Protein AF-A0A962H7V9-F1 (afdb_monomer)

Secondary structure (DSSP, 8-state):
--------------------PPPP-GGG-EEEE-GGGTT-EEEEEEEGGGTEEEEEEEEE--GGG-STT--SEEEEEEEEEEETTEEEEEEEEEES-BTTB----EEEEEEEEEEEESSSSEEEEEEEETTTTEEEEEEEEESS--TTTTTTS-S---PPP---PPPEEEEEEEEE-SS-EEEEEEEE-TT---EEEEEEEE-GGG-EEEPPGGGEEES-EEEE--EEEEEEEE-GGG-HHHHTT--SS-EEEEEEE------GGG--

pLDDT: mean 82.41, std 18.16, range [35.72, 98.5]

Sequence (268 aa):
MSTRTLLAAFAAIAWLRAEAQIAINPGLSGGWFEPATSGQGLLIDVVPDSSQIYAGWYTFAAAEAKGPGSSEQRWLSAQGSYSGSVAELVLYSASGGIFDLPGVVTQTPVGSATIEFHSCVSATYHYDLPGDGLNGSISLTRIGPDVFCQGIVDEQTVAGPEYNQPPSLSELRISDDGQQIRVDFALSDMEDSALEVGLEVLYSDGLRYRIPPPLLSGNAGYPVLPGATRQLRWRYGEDAGFLRLGLSAFRLRLWADDRFASTLQEIV

Mean predicted aligned error: 17.19 Å

Solvent-accessible surface area (backbone atoms only — not comparable to full-atom values): 15845 Å² total; per-residue (Å²): 138,86,85,81,83,79,82,82,81,80,80,79,81,76,78,76,74,77,74,79,77,40,59,74,47,59,34,67,39,44,50,29,30,26,81,93,55,71,89,26,34,37,42,36,44,47,41,71,98,74,42,32,38,40,31,41,39,40,40,62,44,56,77,90,60,61,54,96,90,47,62,64,61,38,68,36,41,33,39,34,47,49,58,58,34,37,34,50,25,44,27,30,43,77,43,66,66,48,90,98,46,96,54,71,66,47,80,41,81,53,36,39,34,37,41,38,43,71,47,74,51,36,32,41,40,36,42,40,28,72,88,77,74,44,69,53,75,44,61,30,35,45,74,65,83,49,95,47,39,78,69,82,64,78,96,72,96,73,90,67,89,78,75,83,60,80,48,44,79,41,79,75,43,77,50,74,78,90,42,38,41,38,40,38,29,23,38,46,37,87,81,67,51,58,21,35,26,51,52,30,39,40,40,84,94,81,43,71,48,74,62,57,69,92,47,43,39,73,57,47,44,72,80,31,71,55,38,84,77,41,44,29,35,36,42,55,69,76,31,68,73,64,58,71,66,69,72,91,71,72,45,80,46,77,49,62,40,66,75,80,74,85,72,74,77,80,78,118

Nearest PDB structures (foldseek):
  7eh3-assembly1_A  TM=4.545E-01  e=4.309E-01  Lama glama
  7tat-assembly1_F  TM=5.132E-01  e=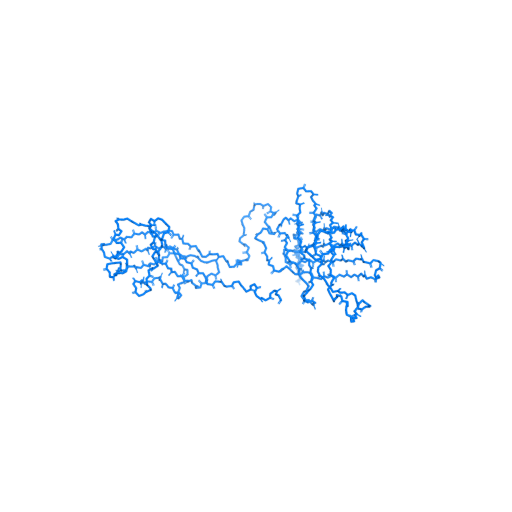1.274E+00  Homo sapiens
  8dy2-assembly2_B  TM=2.496E-01  e=1.552E+00  Homo sapiens
  8dy2-assembly4_D  TM=2.029E-01  e=1.630E+00  Homo sapiens

Foldseek 3Di:
DDDDDDDDDDDPPPPPPPQPQFFDDQQLAAWKAFPVDPPWTWGKGQDPVQQKIKIKTKDADDPVQDDVPGGRIDIWIWMAHDGGQKTKTFIWDWDFDDPVDDTDIDTDGQWIWMWGDRAQFWIKIWIDRVVVPDTDIGIIGGPDGGPCRVPPDDDDDDDDDDDFDWKDKDPWDWDDPPFKIKIKIFIDTPVQAFKAKFKWKADPPRDIDGADPVQKDWQHGPGHTGDGIGMIMGRVNPVPVNVVVVDPDIDMDMGMGSPDDPPPVVRD

Structure (mmCIF, N/CA/C/O backbone):
data_AF-A0A962H7V9-F1
#
_entry.id   AF-A0A962H7V9-F1
#
loop_
_atom_site.group_PDB
_atom_site.id
_atom_site.type_symbol
_atom_site.label_atom_id
_atom_site.label_alt_id
_atom_site.label_comp_id
_atom_site.label_asym_id
_atom_site.label_entity_id
_atom_site.label_seq_id
_atom_site.pdbx_PDB_ins_code
_atom_site.Cartn_x
_atom_site.Cartn_y
_atom_site.Cartn_z
_atom_site.occupancy
_atom_site.B_iso_or_equiv
_atom_site.auth_seq_id
_atom_site.auth_comp_id
_atom_site.auth_asym_id
_atom_site.auth_atom_id
_atom_site.pdbx_PDB_model_num
ATOM 1 N N . MET A 1 1 ? 54.598 -29.609 43.595 1.00 41.78 1 MET A N 1
ATOM 2 C CA . MET A 1 1 ? 53.211 -29.139 43.377 1.00 41.78 1 MET A CA 1
ATOM 3 C C . MET A 1 1 ? 53.133 -28.622 41.950 1.00 41.78 1 MET A C 1
ATOM 5 O O . MET A 1 1 ? 53.770 -27.624 41.656 1.00 41.78 1 MET A O 1
ATOM 9 N N . SER A 1 2 ? 52.502 -29.374 41.044 1.00 38.22 2 SER A N 1
ATOM 10 C CA . SER A 1 2 ? 52.415 -29.043 39.614 1.00 38.22 2 SER A CA 1
ATOM 11 C C . SER A 1 2 ? 51.025 -28.478 39.333 1.00 38.22 2 SER A C 1
ATOM 13 O O . SER A 1 2 ? 50.027 -29.187 39.457 1.00 38.22 2 SER A O 1
ATOM 15 N N . THR A 1 3 ? 50.963 -27.183 39.041 1.00 40.41 3 THR A N 1
ATOM 16 C CA . THR A 1 3 ? 49.724 -26.454 38.764 1.00 40.41 3 THR A CA 1
ATOM 17 C C . THR A 1 3 ? 49.332 -26.711 37.311 1.00 40.41 3 THR A C 1
ATOM 19 O O . THR A 1 3 ? 50.027 -26.285 36.391 1.00 40.41 3 THR A O 1
ATOM 22 N N . ARG A 1 4 ? 48.245 -27.458 37.088 1.00 40.94 4 ARG A N 1
ATOM 23 C CA . ARG A 1 4 ? 47.670 -27.668 35.754 1.00 40.94 4 ARG A CA 1
ATOM 24 C C . ARG A 1 4 ? 46.775 -26.482 35.408 1.00 40.94 4 ARG A C 1
ATOM 26 O O . ARG A 1 4 ? 45.697 -26.339 35.976 1.00 40.94 4 ARG A O 1
ATOM 33 N N . THR A 1 5 ? 47.218 -25.653 34.472 1.00 41.28 5 THR A N 1
ATOM 34 C CA . THR A 1 5 ? 46.399 -24.597 33.873 1.00 41.28 5 THR A CA 1
ATOM 35 C C . THR A 1 5 ? 45.442 -25.228 32.862 1.00 41.28 5 THR A C 1
ATOM 37 O O . THR A 1 5 ? 45.873 -25.742 31.832 1.00 41.28 5 THR A O 1
ATOM 40 N N . LEU A 1 6 ? 44.144 -25.221 33.164 1.00 40.91 6 LEU A N 1
ATOM 41 C CA . LEU A 1 6 ? 43.085 -25.566 32.217 1.00 40.91 6 LEU A CA 1
ATOM 42 C C . LEU A 1 6 ? 42.814 -24.346 31.328 1.00 40.91 6 LEU A C 1
ATOM 44 O O . LEU A 1 6 ? 42.283 -23.345 31.804 1.00 40.91 6 LEU A O 1
ATOM 48 N N . LEU A 1 7 ? 43.179 -24.421 30.045 1.00 42.62 7 LEU A N 1
ATOM 49 C CA . LEU A 1 7 ? 42.646 -23.505 29.036 1.00 42.62 7 LEU A CA 1
ATOM 50 C C . LEU A 1 7 ? 41.201 -23.916 28.733 1.00 42.62 7 LEU A C 1
ATOM 52 O O . LEU A 1 7 ? 40.963 -24.967 28.141 1.00 42.62 7 LEU A O 1
ATOM 56 N N . ALA A 1 8 ? 40.241 -23.083 29.124 1.00 40.28 8 ALA A N 1
ATOM 57 C CA . ALA A 1 8 ? 38.880 -23.170 28.617 1.00 40.28 8 ALA A CA 1
ATOM 58 C C . ALA A 1 8 ? 38.838 -22.512 27.229 1.00 40.28 8 ALA A C 1
ATOM 60 O O . ALA A 1 8 ? 38.981 -21.297 27.106 1.00 40.28 8 ALA A O 1
ATOM 61 N N . ALA A 1 9 ? 38.671 -23.316 26.180 1.00 43.25 9 ALA A N 1
ATOM 62 C CA . ALA A 1 9 ? 38.366 -22.815 24.847 1.00 43.25 9 ALA A CA 1
ATOM 63 C C . ALA A 1 9 ? 36.867 -22.489 24.781 1.00 43.25 9 ALA A C 1
ATOM 65 O O . ALA A 1 9 ? 36.029 -23.389 24.786 1.00 43.25 9 ALA A O 1
ATOM 66 N N . PHE A 1 10 ? 36.523 -21.202 24.739 1.00 44.75 10 PHE A N 1
ATOM 67 C CA . PHE A 1 10 ? 35.170 -20.764 24.409 1.00 44.75 10 PHE A CA 1
ATOM 68 C C . PHE A 1 10 ? 34.979 -20.885 22.894 1.00 44.75 10 PHE A C 1
ATOM 70 O O . PHE A 1 10 ? 35.474 -20.059 22.131 1.00 44.75 10 PHE A O 1
ATOM 77 N N . ALA A 1 11 ? 34.273 -21.923 22.449 1.00 45.53 11 ALA A N 1
ATOM 78 C CA . ALA A 1 11 ? 33.740 -21.966 21.095 1.00 45.53 11 ALA A CA 1
ATOM 79 C C . ALA A 1 11 ? 32.554 -20.993 21.025 1.00 45.53 11 ALA A C 1
ATOM 81 O O . ALA A 1 11 ? 31.475 -21.277 21.545 1.00 45.53 11 ALA A O 1
ATOM 82 N N . ALA A 1 12 ? 32.763 -19.825 20.420 1.00 44.50 12 ALA A N 1
ATOM 83 C CA . ALA A 1 12 ? 31.671 -18.943 20.044 1.00 44.50 12 ALA A CA 1
ATOM 84 C C . ALA A 1 12 ? 30.881 -19.627 18.921 1.00 44.50 12 ALA A C 1
ATOM 86 O O . ALA A 1 12 ? 31.317 -19.659 17.772 1.00 44.50 12 ALA A O 1
ATOM 87 N N . ILE A 1 13 ? 29.733 -20.215 19.258 1.00 49.06 13 ILE A N 1
ATOM 88 C CA . ILE A 1 13 ? 28.755 -20.653 18.264 1.00 49.06 13 ILE A CA 1
ATOM 89 C C . ILE A 1 13 ? 28.121 -19.373 17.718 1.00 49.06 13 ILE A C 1
ATOM 91 O O . ILE A 1 13 ? 27.187 -18.824 18.299 1.00 49.06 13 ILE A O 1
ATOM 95 N N . ALA A 1 14 ? 28.693 -18.845 16.637 1.00 43.66 14 ALA A N 1
ATOM 96 C CA . ALA A 1 14 ? 28.036 -17.825 15.843 1.00 43.66 14 ALA A CA 1
ATOM 97 C C . ALA A 1 14 ? 26.827 -18.487 15.176 1.00 43.66 14 ALA A C 1
ATOM 99 O O . ALA A 1 14 ? 26.971 -19.321 14.284 1.00 43.66 14 ALA A O 1
ATOM 100 N N . TRP A 1 15 ? 25.632 -18.141 15.641 1.00 47.91 15 TRP A N 1
ATOM 101 C CA . TRP A 1 15 ? 24.406 -18.438 14.920 1.00 47.91 15 TRP A CA 1
ATOM 102 C C . TRP A 1 15 ? 24.434 -17.609 13.632 1.00 47.91 15 TRP A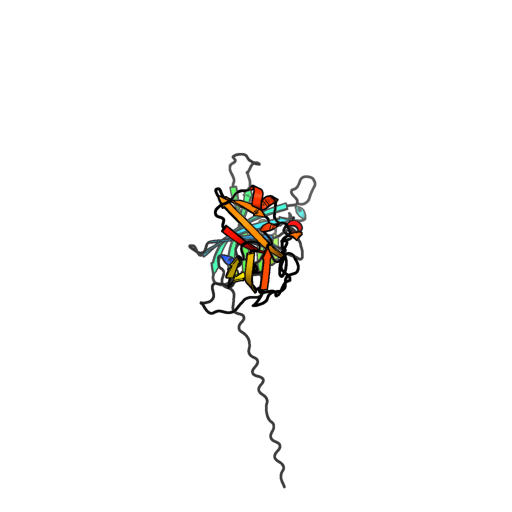 C 1
ATOM 104 O O . TRP A 1 15 ? 24.090 -16.429 13.657 1.00 47.91 15 TRP A O 1
ATOM 114 N N . LEU A 1 16 ? 24.871 -18.191 12.510 1.00 43.00 16 LEU A N 1
ATOM 115 C CA . LEU A 1 16 ? 24.485 -17.648 11.211 1.00 43.00 16 LEU A CA 1
ATOM 116 C C . LEU A 1 16 ? 22.964 -17.788 11.146 1.00 43.00 16 LEU A C 1
ATOM 118 O O . LEU A 1 16 ? 22.445 -18.894 10.992 1.00 43.00 16 LEU A O 1
ATOM 122 N N . ARG A 1 17 ? 22.241 -16.680 11.319 1.00 42.66 17 ARG A N 1
ATOM 123 C CA . ARG A 1 17 ? 20.847 -16.630 10.891 1.00 42.66 17 ARG A CA 1
ATOM 124 C C . ARG A 1 17 ? 20.883 -16.799 9.376 1.00 42.66 17 ARG A C 1
ATOM 126 O O . ARG A 1 17 ? 21.415 -15.933 8.691 1.00 42.66 17 ARG A O 1
ATOM 133 N N . ALA A 1 18 ? 20.375 -17.919 8.868 1.00 43.62 18 ALA A N 1
ATOM 134 C CA . ALA A 1 18 ? 19.918 -17.945 7.490 1.00 43.62 18 ALA A CA 1
ATOM 135 C C . ALA A 1 18 ? 18.837 -16.861 7.403 1.00 43.62 18 ALA A C 1
ATOM 137 O O . ALA A 1 18 ? 17.833 -16.947 8.115 1.00 43.62 18 ALA A O 1
ATOM 138 N N . GLU A 1 19 ? 19.094 -15.790 6.655 1.00 49.94 19 GLU A N 1
ATOM 139 C CA . GLU A 1 19 ? 18.055 -14.814 6.348 1.00 49.94 19 GLU A CA 1
ATOM 140 C C . GLU A 1 19 ? 16.909 -15.586 5.696 1.00 49.94 19 GLU A C 1
ATOM 142 O O . GLU A 1 19 ? 17.127 -16.368 4.769 1.00 49.94 19 GLU A O 1
ATOM 147 N N . ALA A 1 20 ? 15.700 -15.454 6.242 1.00 52.38 20 ALA A N 1
ATOM 148 C CA . ALA A 1 20 ? 14.525 -16.030 5.613 1.00 52.38 20 ALA A CA 1
ATOM 149 C C . ALA A 1 20 ? 14.375 -15.346 4.249 1.00 52.38 20 ALA A C 1
ATOM 151 O O . ALA A 1 20 ? 14.008 -14.175 4.179 1.00 52.38 20 ALA A O 1
ATOM 152 N N . GLN A 1 21 ? 14.743 -16.051 3.182 1.00 63.62 21 GLN A N 1
ATOM 153 C CA . GLN A 1 21 ? 14.667 -15.527 1.828 1.00 63.62 21 GLN A CA 1
ATOM 154 C C . GLN A 1 21 ? 13.191 -15.295 1.491 1.00 63.62 21 GLN A C 1
ATOM 156 O O . GLN A 1 21 ? 12.381 -16.221 1.563 1.00 63.62 21 GLN A O 1
ATOM 161 N N . ILE A 1 22 ? 12.830 -14.050 1.177 1.00 82.12 22 ILE A N 1
ATOM 162 C CA . ILE A 1 22 ? 11.465 -13.701 0.787 1.00 82.12 22 ILE A CA 1
ATOM 163 C C . ILE A 1 22 ? 11.092 -14.439 -0.504 1.00 82.12 22 ILE A C 1
ATOM 165 O O . ILE A 1 22 ? 11.879 -14.497 -1.443 1.00 82.12 22 ILE A O 1
ATOM 169 N N . ALA A 1 23 ? 9.892 -15.009 -0.569 1.00 88.12 23 ALA A N 1
ATOM 170 C CA . ALA A 1 23 ? 9.346 -15.535 -1.814 1.00 88.12 23 ALA A CA 1
ATOM 171 C C . ALA A 1 23 ? 8.413 -14.500 -2.442 1.00 88.12 23 ALA A C 1
ATOM 173 O O . ALA A 1 23 ? 7.624 -13.858 -1.739 1.00 88.12 23 ALA A O 1
ATOM 174 N N . ILE A 1 24 ? 8.482 -14.360 -3.765 1.00 90.44 24 ILE A N 1
ATOM 175 C CA . ILE A 1 24 ? 7.604 -13.462 -4.500 1.00 90.44 24 ILE A CA 1
ATOM 176 C C . ILE A 1 24 ? 6.157 -13.909 -4.327 1.00 90.44 24 ILE A C 1
ATOM 178 O O . ILE A 1 24 ? 5.801 -15.062 -4.578 1.00 90.44 24 ILE A O 1
ATOM 182 N N . ASN A 1 25 ? 5.329 -12.968 -3.886 1.00 88.38 25 ASN A N 1
ATOM 183 C CA . ASN A 1 25 ? 3.925 -13.178 -3.587 1.00 88.38 25 ASN A CA 1
ATOM 184 C C . ASN A 1 25 ? 3.094 -11.920 -3.900 1.00 88.38 25 ASN A C 1
ATOM 186 O O . ASN A 1 25 ? 3.677 -10.847 -4.076 1.00 88.38 25 ASN A O 1
ATOM 190 N N . PRO A 1 26 ? 1.749 -12.021 -3.951 1.00 88.81 26 PRO A N 1
ATOM 191 C CA . PRO A 1 26 ? 0.875 -10.885 -4.253 1.00 88.81 26 PRO A CA 1
ATOM 192 C C . PRO A 1 26 ? 1.123 -9.641 -3.398 1.00 88.81 26 PRO A C 1
AT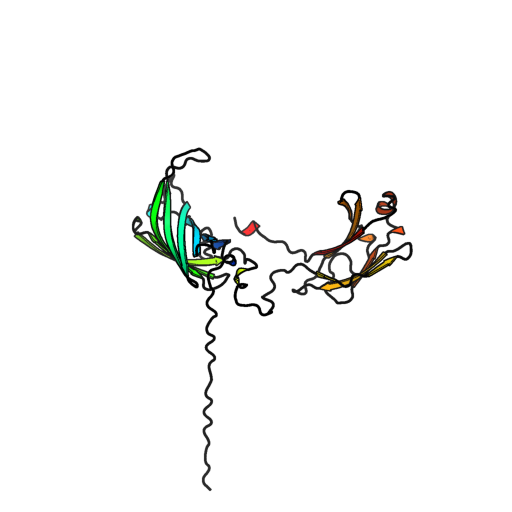OM 194 O O . PRO A 1 26 ? 0.993 -8.531 -3.908 1.00 88.81 26 PRO A O 1
ATOM 197 N N . GLY A 1 27 ? 1.561 -9.815 -2.148 1.00 88.56 27 GLY A N 1
ATOM 198 C CA . GLY A 1 27 ? 1.873 -8.725 -1.231 1.00 88.56 27 GLY A CA 1
ATOM 199 C C . GLY A 1 27 ? 3.091 -7.881 -1.619 1.00 88.56 27 GLY A C 1
ATOM 200 O O . GLY A 1 27 ? 3.346 -6.871 -0.974 1.00 88.56 27 GLY A O 1
ATOM 201 N N . LEU A 1 28 ? 3.849 -8.245 -2.660 1.00 89.75 28 LEU A N 1
ATOM 202 C CA . LEU A 1 28 ? 4.914 -7.405 -3.226 1.00 89.75 28 LEU A CA 1
ATOM 203 C C . LEU A 1 28 ? 4.421 -6.443 -4.319 1.00 89.75 28 LEU A C 1
ATOM 205 O O . LEU A 1 28 ? 5.154 -5.519 -4.685 1.00 89.75 28 LEU A O 1
ATOM 209 N N . SER A 1 29 ? 3.185 -6.603 -4.806 1.00 92.25 29 SER A N 1
ATOM 210 C CA . SER A 1 29 ? 2.577 -5.723 -5.817 1.00 92.25 29 SER A CA 1
ATOM 211 C C . SER A 1 29 ? 2.447 -4.296 -5.292 1.00 92.25 29 SER A C 1
ATOM 213 O O . SER A 1 29 ? 2.083 -4.098 -4.142 1.00 92.25 29 SER A O 1
ATOM 215 N N . GLY A 1 30 ? 2.740 -3.279 -6.092 1.00 91.38 30 GLY A N 1
ATOM 216 C CA . GLY A 1 30 ? 2.646 -1.879 -5.680 1.00 91.38 30 GLY A CA 1
ATOM 217 C C . GLY A 1 30 ? 3.765 -1.014 -6.240 1.00 91.38 30 GLY A C 1
ATOM 218 O O . GLY A 1 30 ? 4.487 -1.412 -7.152 1.00 91.38 30 GLY A O 1
ATOM 219 N N . GLY A 1 31 ? 3.882 0.200 -5.705 1.00 92.81 31 GLY A N 1
ATOM 220 C CA . GLY A 1 31 ? 4.896 1.166 -6.117 1.00 92.81 31 GLY A CA 1
ATOM 221 C C . GLY A 1 31 ? 6.233 0.951 -5.409 1.00 92.81 31 GLY A C 1
ATOM 222 O O . GLY A 1 31 ? 6.287 0.819 -4.185 1.00 92.81 31 GLY A O 1
ATOM 223 N N . TRP A 1 32 ? 7.309 0.975 -6.184 1.00 93.62 32 TRP A N 1
ATOM 224 C CA . TRP A 1 32 ? 8.697 0.863 -5.757 1.00 93.62 32 TRP A CA 1
ATOM 225 C C . TRP A 1 32 ? 9.489 1.996 -6.402 1.00 93.62 32 TRP A C 1
ATOM 227 O O . TRP A 1 32 ? 9.367 2.210 -7.601 1.00 93.62 32 TRP A O 1
ATOM 237 N N . PHE A 1 33 ? 10.297 2.727 -5.646 1.00 91.56 33 PHE A N 1
ATOM 238 C CA . PHE A 1 33 ? 11.038 3.888 -6.143 1.00 91.56 33 PHE A CA 1
ATOM 239 C C . PHE A 1 33 ? 12.518 3.804 -5.781 1.00 91.56 33 PHE A C 1
ATOM 241 O O . PHE A 1 33 ? 12.890 3.081 -4.862 1.00 91.56 33 PHE A O 1
ATOM 248 N N . GLU A 1 34 ? 13.356 4.548 -6.500 1.00 88.88 34 GLU A N 1
ATOM 249 C CA . GLU A 1 34 ? 14.783 4.693 -6.197 1.00 88.88 34 GLU A CA 1
ATOM 250 C C . GLU A 1 34 ? 15.026 5.967 -5.372 1.00 88.88 34 GLU A C 1
ATOM 252 O O . GLU A 1 34 ? 14.929 7.073 -5.919 1.00 88.88 34 GLU A O 1
ATOM 257 N N . PRO A 1 35 ? 15.366 5.863 -4.073 1.00 78.56 35 PRO A N 1
ATOM 258 C CA . PRO A 1 35 ? 15.571 7.036 -3.227 1.00 78.56 35 PRO A CA 1
ATOM 259 C C . PRO A 1 35 ? 16.713 7.946 -3.690 1.00 78.56 35 PRO A C 1
ATOM 261 O O . PRO A 1 35 ? 16.637 9.160 -3.504 1.00 78.56 35 PRO A O 1
ATOM 264 N N . ALA A 1 36 ? 17.770 7.396 -4.300 1.00 75.94 36 ALA A N 1
ATOM 265 C CA . ALA A 1 36 ? 18.931 8.179 -4.728 1.00 75.94 36 ALA A CA 1
ATOM 266 C C . ALA A 1 36 ? 18.653 9.045 -5.969 1.00 75.94 36 ALA A C 1
ATOM 268 O O . ALA A 1 36 ? 19.362 10.017 -6.224 1.00 75.94 36 ALA A O 1
ATOM 269 N N . THR A 1 37 ? 17.625 8.702 -6.745 1.00 76.25 37 THR A N 1
ATOM 270 C CA . THR A 1 37 ? 17.221 9.418 -7.962 1.00 76.25 37 THR A CA 1
ATOM 271 C C . THR A 1 37 ? 15.700 9.501 -8.017 1.00 76.25 37 THR A C 1
ATOM 273 O O . THR A 1 37 ? 15.058 8.955 -8.910 1.00 76.25 37 THR A O 1
ATOM 276 N N . SER A 1 38 ? 15.129 10.172 -7.013 1.00 75.75 38 SER A N 1
ATOM 277 C CA . SER A 1 38 ? 13.679 10.313 -6.860 1.00 75.75 38 SER A CA 1
ATOM 278 C C . SER A 1 38 ? 12.990 10.745 -8.164 1.00 75.75 38 SER A C 1
ATOM 280 O O . SER A 1 38 ? 13.520 11.561 -8.924 1.00 75.75 38 SER A O 1
ATOM 282 N N . GLY A 1 39 ? 11.813 10.172 -8.423 1.00 80.00 39 GLY A N 1
ATOM 283 C CA . GLY A 1 39 ? 11.049 10.351 -9.662 1.00 80.00 39 GLY A CA 1
ATOM 284 C C . GLY A 1 39 ? 11.167 9.200 -10.669 1.00 80.00 39 GLY A C 1
ATOM 285 O O . GLY A 1 39 ? 10.510 9.246 -11.706 1.00 80.00 39 GLY A O 1
ATOM 286 N N . GLN A 1 40 ? 11.948 8.155 -10.368 1.00 89.94 40 GLN A N 1
ATOM 287 C CA . GLN A 1 40 ? 11.935 6.893 -11.115 1.00 89.94 40 GLN A CA 1
ATOM 288 C C . GLN A 1 40 ? 11.634 5.685 -10.224 1.00 89.94 40 GLN A C 1
ATOM 290 O O . GLN A 1 40 ? 11.879 5.704 -9.014 1.00 89.94 40 GLN A O 1
ATOM 295 N N . GLY A 1 41 ? 11.124 4.616 -10.832 1.00 94.25 41 GLY A N 1
ATOM 296 C CA . GLY A 1 41 ? 10.717 3.425 -10.101 1.00 94.25 41 GLY A CA 1
ATOM 297 C C . GLY A 1 41 ? 9.865 2.450 -10.902 1.00 94.25 41 GLY A C 1
ATOM 298 O O . GLY A 1 41 ? 9.593 2.652 -12.086 1.00 94.25 41 GLY A O 1
ATOM 299 N N . LEU A 1 42 ? 9.437 1.386 -10.230 1.00 96.75 42 LEU A N 1
ATOM 300 C CA . LEU A 1 42 ? 8.563 0.354 -10.766 1.00 96.75 42 LEU A CA 1
ATOM 301 C C . LEU A 1 42 ? 7.170 0.436 -10.136 1.00 96.75 42 LEU A C 1
ATOM 303 O O . LEU A 1 42 ? 7.032 0.595 -8.926 1.00 96.75 42 LEU A O 1
ATOM 307 N N . LEU A 1 43 ? 6.135 0.231 -10.941 1.00 96.19 43 LEU A N 1
ATOM 308 C CA . LEU A 1 43 ? 4.829 -0.213 -10.466 1.00 96.19 43 LEU A CA 1
ATOM 309 C C . LEU A 1 43 ? 4.701 -1.699 -10.784 1.00 96.19 43 LEU A C 1
ATOM 311 O O . LEU A 1 43 ? 4.696 -2.058 -11.956 1.00 96.19 43 LEU A O 1
ATOM 315 N N . ILE A 1 44 ? 4.629 -2.539 -9.757 1.00 95.94 44 ILE A N 1
ATOM 316 C CA . ILE A 1 44 ? 4.685 -3.999 -9.863 1.00 95.94 44 ILE A CA 1
ATOM 317 C C . ILE A 1 44 ? 3.300 -4.606 -9.628 1.00 95.94 44 ILE A C 1
ATOM 319 O O . ILE A 1 44 ? 2.605 -4.202 -8.700 1.00 95.94 44 ILE A O 1
ATOM 323 N N . ASP A 1 45 ? 2.938 -5.613 -10.416 1.00 94.19 45 ASP A N 1
ATOM 324 C CA . ASP A 1 45 ? 1.760 -6.460 -10.225 1.00 94.19 45 ASP A CA 1
ATOM 325 C C . ASP A 1 45 ? 2.170 -7.939 -10.303 1.00 94.19 45 ASP A C 1
ATOM 327 O O . ASP A 1 45 ? 2.727 -8.392 -11.309 1.00 94.19 45 ASP A O 1
ATOM 331 N N . VAL A 1 46 ? 1.953 -8.685 -9.219 1.00 91.06 46 VAL A N 1
ATOM 332 C CA . VAL A 1 46 ? 2.287 -10.110 -9.116 1.00 91.06 46 VAL A CA 1
ATOM 333 C C . VAL A 1 46 ? 1.045 -10.939 -9.424 1.00 91.06 46 VAL A C 1
ATOM 335 O O . VAL A 1 46 ? 0.036 -10.851 -8.729 1.00 91.06 46 VAL A O 1
ATOM 338 N N . VAL A 1 47 ? 1.150 -11.818 -10.421 1.00 87.88 47 VAL A N 1
ATOM 339 C CA . VAL A 1 47 ? 0.076 -12.705 -10.881 1.00 87.88 47 VAL A CA 1
ATOM 340 C C . VAL A 1 47 ? 0.376 -14.141 -10.423 1.00 87.88 47 VAL A C 1
ATOM 342 O O . VAL A 1 47 ? 1.073 -14.888 -11.130 1.00 87.88 47 VAL A O 1
ATOM 345 N N . PRO A 1 48 ? -0.116 -14.551 -9.237 1.00 82.69 48 PRO A N 1
ATOM 346 C CA . PRO A 1 48 ? 0.304 -15.792 -8.588 1.00 82.69 48 PRO A CA 1
ATOM 347 C C . PRO A 1 48 ? -0.125 -17.045 -9.351 1.00 82.69 48 PRO A C 1
ATOM 349 O O . PRO A 1 48 ? 0.673 -17.972 -9.489 1.00 82.69 48 PRO A O 1
ATOM 352 N N . ASP A 1 49 ? -1.336 -17.045 -9.915 1.00 78.56 49 ASP A N 1
ATOM 353 C CA . ASP A 1 49 ? -1.932 -18.200 -10.602 1.00 78.56 49 ASP A CA 1
ATOM 354 C C . ASP A 1 49 ? -1.083 -18.708 -11.778 1.00 78.56 49 ASP A C 1
ATOM 356 O O . ASP A 1 49 ? -1.139 -19.886 -12.131 1.00 78.56 49 ASP A O 1
ATOM 360 N N . SER A 1 50 ? -0.278 -17.828 -12.379 1.00 77.81 50 SER A N 1
ATOM 361 C CA . SER A 1 50 ? 0.609 -18.144 -13.503 1.00 77.81 50 SER A CA 1
ATOM 362 C C . SER A 1 50 ? 2.099 -17.992 -13.188 1.00 77.81 50 SER A C 1
ATOM 364 O O . SER A 1 50 ? 2.921 -18.121 -14.096 1.00 77.81 50 SER A O 1
ATOM 366 N N . SER A 1 51 ? 2.458 -17.675 -11.939 1.00 85.69 51 SER A N 1
ATOM 367 C CA . SER A 1 51 ? 3.832 -17.315 -11.548 1.00 85.69 51 SER A CA 1
ATOM 368 C C . SER A 1 51 ? 4.448 -16.259 -12.480 1.00 85.69 51 SER A C 1
ATOM 370 O O . SER A 1 51 ? 5.587 -16.391 -12.931 1.00 85.69 51 SER A O 1
ATOM 372 N N . GLN A 1 52 ? 3.655 -15.238 -12.822 1.00 89.75 52 GLN A N 1
ATOM 373 C CA . GLN A 1 52 ? 4.065 -14.123 -13.678 1.00 89.75 52 GLN A CA 1
ATOM 374 C C . GLN A 1 52 ? 4.102 -12.828 -12.877 1.00 89.75 52 GLN A C 1
ATOM 376 O O . GLN A 1 52 ? 3.371 -12.661 -11.905 1.00 89.75 52 GLN A O 1
ATOM 381 N N . ILE A 1 53 ? 4.921 -11.890 -13.324 1.00 93.44 53 ILE A N 1
ATOM 382 C CA . ILE A 1 53 ? 4.921 -10.520 -12.833 1.00 93.44 53 ILE A CA 1
ATOM 383 C C . ILE A 1 53 ? 4.839 -9.573 -14.025 1.00 93.44 53 ILE A C 1
ATOM 385 O O . ILE A 1 53 ? 5.401 -9.838 -15.093 1.00 93.44 53 ILE A O 1
ATOM 389 N N . TYR A 1 54 ? 4.139 -8.468 -13.826 1.00 96.00 54 TYR A N 1
ATOM 390 C CA . TYR A 1 54 ? 4.167 -7.314 -14.706 1.00 96.00 54 TYR A CA 1
ATOM 391 C C . TYR A 1 54 ? 4.759 -6.137 -13.937 1.00 96.00 54 TYR A C 1
ATOM 393 O O . TYR A 1 54 ? 4.486 -5.962 -12.750 1.00 96.00 54 TYR A O 1
ATOM 401 N N . ALA A 1 55 ? 5.561 -5.313 -14.602 1.00 97.12 55 ALA A N 1
ATOM 402 C CA . ALA A 1 55 ? 6.013 -4.054 -14.041 1.00 97.12 55 ALA A CA 1
ATOM 403 C C . ALA A 1 55 ? 5.981 -2.929 -15.077 1.00 97.12 55 ALA A C 1
ATOM 405 O O . ALA A 1 55 ? 6.425 -3.091 -16.210 1.00 97.12 55 ALA A O 1
ATOM 406 N N . GLY A 1 56 ? 5.489 -1.760 -14.679 1.00 97.19 56 GLY A N 1
ATOM 407 C CA . GLY A 1 56 ? 5.734 -0.509 -15.390 1.00 97.19 56 GLY A CA 1
ATOM 408 C C . GLY A 1 56 ? 6.981 0.155 -14.822 1.00 97.19 56 GLY A C 1
ATOM 409 O O . GLY A 1 56 ? 6.996 0.479 -13.639 1.00 97.19 56 GLY A O 1
ATOM 410 N N . TRP A 1 57 ? 8.015 0.362 -15.634 1.00 96.69 57 TRP A N 1
ATOM 411 C CA . TRP A 1 57 ? 9.209 1.107 -15.242 1.00 96.69 57 TRP A CA 1
ATOM 412 C C . TRP A 1 57 ? 9.107 2.549 -15.721 1.00 96.69 57 TRP A C 1
ATOM 414 O O . TRP A 1 57 ? 9.152 2.815 -16.921 1.00 96.69 57 TRP A O 1
ATOM 424 N N . TYR A 1 58 ? 8.994 3.475 -14.776 1.00 93.44 58 TYR A N 1
ATOM 425 C CA . TYR A 1 58 ? 9.006 4.912 -15.015 1.00 93.44 58 TYR A CA 1
ATOM 426 C C . TYR A 1 58 ? 10.408 5.439 -14.734 1.00 93.44 58 TYR A C 1
ATOM 428 O O . TYR A 1 58 ? 10.940 5.233 -13.647 1.00 93.44 58 TYR A O 1
ATOM 436 N N . THR A 1 59 ? 11.028 6.079 -15.721 1.00 92.62 59 THR A N 1
ATOM 437 C CA . THR A 1 59 ? 12.399 6.591 -15.642 1.00 92.62 59 THR A CA 1
ATOM 438 C C . THR A 1 59 ? 12.571 7.811 -16.548 1.00 92.62 59 THR A C 1
ATOM 440 O O . THR A 1 59 ? 11.606 8.381 -17.061 1.00 92.62 59 THR A O 1
ATOM 443 N N . PHE A 1 60 ? 13.809 8.243 -16.737 1.00 88.56 60 PHE A N 1
ATOM 444 C CA . PHE A 1 60 ? 14.160 9.406 -17.532 1.00 88.56 60 PHE A CA 1
ATOM 445 C C . PHE A 1 60 ? 14.797 8.995 -18.857 1.00 88.56 60 PHE A C 1
ATOM 447 O O . PHE A 1 60 ? 15.385 7.921 -18.992 1.00 88.56 60 PHE A O 1
ATOM 454 N N . ALA A 1 61 ? 14.675 9.863 -19.856 1.00 84.94 61 ALA A N 1
ATOM 455 C CA . ALA A 1 61 ? 15.358 9.680 -21.127 1.00 84.94 61 ALA A CA 1
ATOM 456 C C . ALA A 1 61 ? 16.883 9.667 -20.931 1.00 84.94 61 ALA A C 1
ATOM 458 O O . ALA A 1 61 ? 17.426 10.394 -20.087 1.00 84.94 61 ALA A O 1
ATOM 459 N N . ALA A 1 62 ? 17.567 8.862 -21.748 1.00 81.69 62 ALA A N 1
ATOM 460 C CA . ALA A 1 62 ? 19.023 8.822 -21.780 1.00 81.69 62 ALA A CA 1
ATOM 461 C C . ALA A 1 62 ? 19.591 10.219 -22.081 1.00 81.69 62 ALA A C 1
ATOM 463 O O . ALA A 1 62 ? 18.939 11.027 -22.749 1.00 81.69 62 ALA A O 1
ATOM 464 N N . ALA A 1 63 ? 20.789 10.527 -21.579 1.00 77.19 63 ALA A N 1
ATOM 465 C CA . ALA A 1 63 ? 21.348 11.876 -21.673 1.00 77.19 63 ALA A CA 1
ATOM 466 C C . ALA A 1 63 ? 21.467 12.351 -23.132 1.00 77.19 63 ALA A C 1
ATOM 468 O O . ALA A 1 63 ? 21.127 13.489 -23.443 1.00 77.19 63 ALA A O 1
ATOM 469 N N . GLU A 1 64 ? 21.860 11.452 -24.030 1.00 69.81 64 GLU A N 1
ATOM 470 C CA . GLU A 1 64 ? 21.950 11.655 -25.476 1.00 69.81 64 GLU A CA 1
ATOM 471 C C . GLU A 1 64 ? 20.601 11.908 -26.172 1.00 69.81 64 GLU A C 1
ATOM 473 O O . GLU A 1 64 ? 20.576 12.472 -27.264 1.00 69.81 64 GLU A O 1
ATOM 478 N N . ALA A 1 65 ? 19.480 11.541 -25.544 1.00 68.88 65 ALA A N 1
ATOM 479 C CA . ALA A 1 65 ? 18.128 11.781 -26.048 1.00 68.88 65 ALA A CA 1
ATOM 480 C C . ALA A 1 65 ? 17.507 13.092 -25.519 1.00 68.88 65 ALA A C 1
ATOM 482 O O . ALA A 1 65 ? 16.380 13.445 -25.885 1.00 68.88 65 ALA A O 1
ATOM 483 N N . LYS A 1 66 ? 18.216 13.839 -24.659 1.00 74.06 66 LYS A N 1
ATOM 484 C CA . LYS A 1 66 ? 17.747 15.129 -24.131 1.00 74.06 66 LYS A CA 1
ATOM 485 C C . LYS A 1 66 ? 17.960 16.250 -25.152 1.00 74.06 66 LYS A C 1
ATOM 487 O O . LYS A 1 66 ? 19.053 16.425 -25.684 1.00 74.06 66 LYS A O 1
ATOM 492 N N . GLY A 1 67 ? 16.923 17.046 -25.403 1.00 67.44 67 GLY A N 1
ATOM 493 C CA . GLY A 1 67 ? 16.983 18.197 -26.300 1.00 67.44 67 GLY A CA 1
ATOM 494 C C . GLY A 1 67 ? 15.649 18.948 -26.388 1.00 67.44 67 GLY A C 1
ATOM 495 O O . GLY A 1 67 ? 14.636 18.471 -25.879 1.00 67.44 67 GLY A O 1
ATOM 496 N N . PRO A 1 68 ? 15.614 20.132 -27.027 1.00 68.81 68 PRO A N 1
ATOM 497 C CA . PRO A 1 68 ? 14.382 20.901 -27.179 1.00 68.81 68 PRO A CA 1
ATOM 498 C C . PRO A 1 68 ? 13.283 20.074 -27.862 1.00 68.81 68 PRO A C 1
ATOM 500 O O . PRO A 1 68 ? 13.432 19.665 -29.012 1.00 68.81 68 PRO A O 1
ATOM 503 N N . GLY A 1 69 ? 12.178 19.840 -27.151 1.00 63.62 69 GLY A N 1
ATOM 504 C CA . GLY A 1 69 ? 11.035 19.072 -27.649 1.00 63.62 69 GLY A CA 1
ATOM 505 C C . GLY A 1 69 ? 11.114 17.555 -27.444 1.00 63.62 69 GLY A C 1
ATOM 506 O O . GLY A 1 69 ? 10.193 16.866 -27.882 1.00 63.62 69 GLY A O 1
ATOM 507 N N . SER A 1 70 ? 12.152 17.021 -26.785 1.00 69.31 70 SER A N 1
ATOM 508 C CA . SER A 1 70 ? 12.158 15.616 -26.362 1.00 69.31 70 SER A CA 1
ATOM 509 C C . SER A 1 70 ? 11.425 15.420 -25.032 1.00 69.31 70 SER A C 1
ATOM 511 O O . SER A 1 70 ? 11.379 16.310 -24.183 1.00 69.31 70 SER A O 1
ATOM 513 N N . SER A 1 71 ? 10.808 14.247 -24.863 1.00 76.00 71 SER A N 1
ATOM 514 C CA . SER A 1 71 ? 10.271 13.840 -23.565 1.00 76.00 71 SER A CA 1
ATOM 515 C C . SER A 1 71 ? 11.441 13.535 -22.637 1.00 76.00 71 SER A C 1
ATOM 517 O O . SER A 1 71 ? 12.219 12.625 -22.912 1.00 76.00 71 SER A O 1
ATOM 519 N N . GLU A 1 72 ? 11.559 14.265 -21.529 1.00 82.62 72 GLU A N 1
ATOM 520 C CA . GLU A 1 72 ? 12.564 13.970 -20.499 1.00 82.62 72 GLU A CA 1
ATOM 521 C C . GLU A 1 72 ? 12.232 12.690 -19.715 1.00 82.62 72 GLU A C 1
ATOM 523 O O . GLU A 1 72 ? 13.094 12.138 -19.032 1.00 82.62 72 GLU A O 1
ATOM 528 N N . GLN A 1 73 ? 10.997 12.200 -19.849 1.00 86.56 73 GLN A N 1
ATOM 529 C CA . GLN A 1 73 ? 10.489 10.974 -19.247 1.00 86.56 73 GLN A CA 1
ATOM 530 C C . GLN A 1 73 ? 10.487 9.820 -20.249 1.00 86.56 73 GLN A C 1
ATOM 532 O O . GLN A 1 73 ? 10.204 9.999 -21.439 1.00 86.56 73 GLN A O 1
ATOM 537 N N . ARG A 1 74 ? 10.731 8.618 -19.736 1.00 89.06 74 ARG A N 1
ATOM 538 C CA . ARG A 1 74 ? 10.626 7.349 -20.448 1.00 89.06 74 ARG A CA 1
ATOM 539 C C . ARG A 1 74 ? 9.833 6.377 -19.589 1.00 89.06 74 ARG A C 1
ATOM 541 O O . ARG A 1 74 ? 10.007 6.320 -18.377 1.00 89.06 74 ARG A O 1
ATOM 548 N N . TRP A 1 75 ? 8.989 5.585 -20.229 1.00 90.88 75 TRP A N 1
ATOM 549 C CA . TRP A 1 75 ? 8.310 4.481 -19.574 1.00 90.88 75 TRP A CA 1
ATOM 550 C C . TRP A 1 75 ? 8.496 3.215 -20.400 1.00 90.88 75 TRP A C 1
ATOM 552 O O . TRP A 1 75 ? 8.468 3.248 -21.631 1.00 90.88 75 TRP A O 1
ATOM 562 N N . LEU A 1 76 ? 8.740 2.109 -19.711 1.00 95.38 76 LEU A N 1
ATOM 563 C CA . LEU A 1 76 ? 8.856 0.776 -20.283 1.00 95.38 76 LEU A CA 1
ATOM 564 C C . LEU A 1 76 ? 7.894 -0.147 -19.542 1.00 95.38 76 LEU A C 1
ATOM 566 O O . LEU A 1 76 ? 7.566 0.087 -18.381 1.00 95.38 76 LEU A O 1
ATOM 570 N N . SER A 1 77 ? 7.452 -1.203 -20.208 1.00 96.00 77 SER A N 1
ATOM 571 C CA . SER A 1 77 ? 6.760 -2.306 -19.540 1.00 96.00 77 SER A CA 1
ATOM 572 C C . SER A 1 77 ? 7.692 -3.503 -19.453 1.00 96.00 77 SER A C 1
ATOM 574 O O . SER A 1 77 ? 8.530 -3.705 -20.325 1.00 96.00 77 SER A O 1
ATOM 576 N N . ALA A 1 78 ? 7.575 -4.276 -18.390 1.00 95.62 78 ALA A N 1
ATOM 577 C CA . ALA A 1 78 ? 8.372 -5.455 -18.129 1.00 95.62 78 ALA A CA 1
ATOM 578 C C . ALA A 1 78 ? 7.428 -6.594 -17.767 1.00 95.62 78 ALA A C 1
ATOM 580 O O . ALA A 1 78 ? 6.476 -6.392 -17.014 1.00 95.62 78 ALA A O 1
ATOM 581 N N . GLN A 1 79 ? 7.673 -7.787 -18.290 1.00 93.31 79 GLN A N 1
ATOM 582 C CA . GLN A 1 79 ? 6.901 -8.962 -17.898 1.00 93.31 79 GLN A CA 1
ATOM 583 C C . GLN A 1 79 ? 7.727 -10.234 -17.991 1.00 93.31 79 GLN A C 1
ATOM 585 O O . GLN A 1 79 ? 8.595 -10.356 -18.861 1.00 93.31 79 GLN A O 1
ATOM 590 N N . GLY A 1 80 ? 7.412 -11.195 -17.132 1.00 92.75 80 GLY A N 1
ATOM 591 C CA . GLY A 1 80 ? 8.023 -12.513 -17.172 1.00 92.75 80 GLY A CA 1
ATOM 592 C C . GLY A 1 80 ? 7.694 -13.363 -15.956 1.00 92.75 80 GLY A C 1
ATOM 593 O O . GLY A 1 80 ? 6.851 -13.012 -15.129 1.00 92.75 80 GLY A O 1
ATOM 594 N N . SER A 1 81 ? 8.347 -14.518 -15.880 1.00 92.75 81 SER A N 1
ATOM 595 C CA . SER A 1 81 ? 8.146 -15.484 -14.804 1.00 92.75 81 SER A CA 1
ATOM 596 C C . SER A 1 81 ? 8.973 -15.148 -13.573 1.00 92.75 81 SER A C 1
ATOM 598 O O . SER A 1 81 ? 10.060 -14.578 -13.681 1.00 92.75 81 SER A O 1
ATOM 600 N N . TYR A 1 82 ? 8.512 -15.605 -12.414 1.00 94.94 82 TYR A N 1
ATOM 601 C CA . TYR A 1 82 ? 9.274 -15.513 -11.177 1.00 94.94 82 TYR A CA 1
ATOM 602 C C . TYR A 1 82 ? 9.406 -16.862 -10.467 1.00 94.94 82 TYR A C 1
ATOM 604 O O . TYR A 1 82 ? 8.586 -17.763 -10.641 1.00 94.94 82 TYR A O 1
ATOM 612 N N . SER A 1 83 ? 10.454 -16.993 -9.656 1.00 92.31 83 SER A N 1
ATOM 613 C CA . SER A 1 83 ? 10.705 -18.145 -8.791 1.00 92.31 83 SER A CA 1
ATOM 614 C C . SER A 1 83 ? 11.501 -17.714 -7.562 1.00 92.31 83 SER A C 1
ATOM 616 O O . SER A 1 83 ? 12.519 -17.032 -7.676 1.00 92.31 83 SER A O 1
ATOM 618 N N . GLY A 1 84 ? 11.071 -18.143 -6.372 1.00 91.06 84 GLY A N 1
ATOM 619 C CA . GLY A 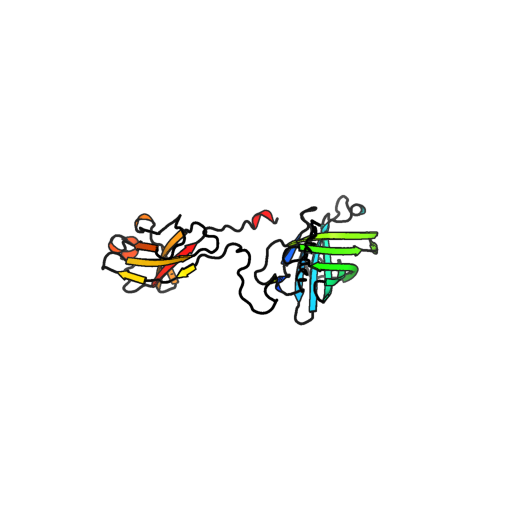1 84 ? 11.690 -17.695 -5.122 1.00 91.06 84 GLY A CA 1
ATOM 620 C C . GLY A 1 84 ? 11.609 -16.172 -4.992 1.00 91.06 84 GLY A C 1
ATOM 621 O O . GLY A 1 84 ? 10.533 -15.610 -5.171 1.00 91.06 84 GLY A O 1
ATOM 622 N N . SER A 1 85 ? 12.733 -15.513 -4.709 1.00 92.88 85 SER A N 1
ATOM 623 C CA . SER A 1 85 ? 12.844 -14.051 -4.585 1.00 92.88 85 SER A CA 1
ATOM 624 C C . SER A 1 85 ? 13.083 -13.313 -5.908 1.00 92.88 85 SER A C 1
ATOM 626 O O . SER A 1 85 ? 13.215 -12.090 -5.893 1.00 92.88 85 SER A O 1
ATOM 628 N N . VAL A 1 86 ? 13.186 -14.027 -7.037 1.00 96.25 86 VAL A N 1
ATOM 629 C CA . VAL A 1 86 ? 13.704 -13.478 -8.299 1.00 96.25 86 VAL A CA 1
ATOM 630 C C . VAL A 1 86 ? 12.664 -13.552 -9.412 1.00 96.25 86 VAL A C 1
ATOM 632 O O . VAL A 1 86 ? 12.027 -14.588 -9.616 1.00 96.25 86 VAL A O 1
ATOM 635 N N . ALA A 1 87 ? 12.518 -12.460 -10.159 1.00 97.50 87 ALA A N 1
ATOM 636 C CA . ALA A 1 87 ? 11.736 -12.396 -11.385 1.00 97.50 87 ALA A CA 1
ATOM 637 C C . ALA A 1 87 ? 12.617 -12.033 -12.582 1.00 97.50 87 ALA A C 1
ATOM 639 O O . ALA A 1 87 ? 13.366 -11.061 -12.519 1.00 97.50 87 ALA A O 1
ATOM 640 N N . GLU A 1 88 ? 12.476 -12.780 -13.674 1.00 97.94 88 GLU A N 1
ATOM 641 C CA . GLU A 1 88 ? 13.215 -12.582 -14.925 1.00 97.94 88 GLU A CA 1
ATOM 642 C C . GLU A 1 88 ? 12.268 -12.037 -15.995 1.00 97.94 88 GLU A C 1
ATOM 644 O O . GLU A 1 88 ? 11.252 -12.664 -16.307 1.00 97.94 88 GLU A O 1
ATOM 649 N N . LEU A 1 89 ? 12.583 -10.865 -16.548 1.00 97.50 89 LEU A N 1
ATOM 650 C CA . LEU A 1 89 ? 11.657 -10.038 -17.322 1.00 97.50 89 LEU A CA 1
ATOM 651 C C . LEU A 1 89 ? 12.211 -9.668 -18.694 1.00 97.50 89 LEU A C 1
ATOM 653 O O . LEU A 1 89 ? 13.392 -9.362 -18.862 1.00 97.50 89 LEU A O 1
ATOM 657 N N . VAL A 1 90 ? 11.308 -9.584 -19.666 1.00 97.00 90 VAL A N 1
ATOM 658 C CA . VAL A 1 90 ? 11.559 -8.922 -20.950 1.00 97.00 90 VAL A CA 1
ATO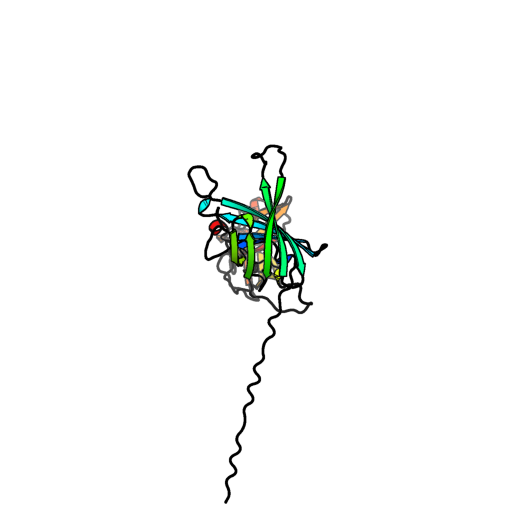M 659 C C . VAL A 1 90 ? 11.025 -7.496 -20.877 1.00 97.00 90 VAL A C 1
ATOM 661 O O . VAL A 1 90 ? 9.885 -7.291 -20.458 1.00 97.00 90 VAL A O 1
ATOM 664 N N . LEU A 1 91 ? 11.835 -6.524 -21.304 1.00 97.44 91 LEU A N 1
ATOM 665 C CA . LEU A 1 91 ? 11.461 -5.112 -21.381 1.00 97.44 91 LEU A CA 1
ATOM 666 C C . LEU A 1 91 ? 10.869 -4.779 -22.748 1.00 97.44 91 LEU A C 1
ATOM 668 O O . LEU A 1 91 ? 11.450 -5.110 -23.782 1.00 97.44 91 LEU A O 1
ATOM 672 N N . TYR A 1 92 ? 9.756 -4.055 -22.748 1.00 95.31 92 TYR A N 1
ATOM 673 C CA . TYR A 1 92 ? 9.025 -3.618 -23.927 1.00 95.31 92 TYR A CA 1
ATOM 674 C C . TYR A 1 92 ? 8.863 -2.101 -23.954 1.00 95.31 92 TYR A C 1
ATOM 676 O O . TYR A 1 92 ? 8.544 -1.463 -22.946 1.00 95.31 92 TYR A O 1
ATOM 684 N N . SER A 1 93 ? 9.027 -1.542 -25.150 1.00 93.12 93 SER A N 1
ATOM 685 C CA . SER A 1 93 ? 8.694 -0.161 -25.481 1.00 93.12 93 SER A CA 1
ATOM 686 C C . SER A 1 93 ? 7.450 -0.135 -26.364 1.00 93.12 93 SER A C 1
ATOM 688 O O . SER A 1 93 ? 7.411 -0.785 -27.416 1.00 93.12 93 SER A O 1
ATOM 690 N N . ALA A 1 94 ? 6.445 0.628 -25.943 1.00 89.44 94 ALA A N 1
ATOM 691 C CA . ALA A 1 94 ? 5.233 0.850 -26.713 1.00 89.44 94 ALA A CA 1
ATOM 692 C C . ALA A 1 94 ? 5.371 2.118 -27.567 1.00 89.44 94 ALA A C 1
ATOM 694 O O . ALA A 1 94 ? 5.817 3.162 -27.094 1.00 89.44 94 ALA A O 1
ATOM 695 N N . SER A 1 95 ? 4.946 2.052 -28.826 1.00 88.62 95 SER A N 1
ATOM 696 C CA . SER A 1 95 ? 4.962 3.197 -29.747 1.00 88.62 95 SER A CA 1
ATOM 697 C C . SER A 1 95 ? 3.742 3.202 -30.671 1.00 88.62 95 SER A C 1
ATOM 699 O O . SER A 1 95 ? 3.046 2.195 -30.798 1.00 88.62 95 SER A O 1
ATOM 701 N N . GLY A 1 96 ? 3.463 4.343 -31.310 1.00 87.00 96 GLY A N 1
ATOM 702 C CA . GLY A 1 96 ? 2.357 4.497 -32.270 1.00 87.00 96 GLY A CA 1
ATOM 703 C C . GLY A 1 96 ? 1.006 4.901 -31.665 1.00 87.00 96 GLY A C 1
ATOM 704 O O . GLY A 1 96 ? 0.069 5.182 -32.409 1.00 87.00 96 GLY A O 1
ATOM 705 N N . GLY A 1 97 ? 0.903 4.980 -30.335 1.00 87.38 97 GLY A N 1
ATOM 706 C CA . GLY A 1 97 ? -0.293 5.475 -29.650 1.00 87.38 97 GLY A CA 1
ATOM 707 C C . GLY A 1 97 ? -0.540 6.973 -29.869 1.00 87.38 97 GLY A C 1
ATOM 708 O O . GLY A 1 97 ? 0.390 7.743 -30.109 1.00 87.38 97 GLY A O 1
ATOM 709 N N . ILE A 1 98 ? -1.804 7.383 -29.750 1.00 88.56 98 ILE A N 1
ATOM 710 C CA . ILE A 1 98 ? -2.244 8.783 -29.796 1.00 88.56 98 ILE A CA 1
ATOM 711 C C . ILE A 1 98 ? -2.946 9.094 -28.471 1.00 88.56 98 ILE A C 1
ATOM 713 O O . ILE A 1 98 ? -3.675 8.253 -27.948 1.00 88.56 98 ILE A O 1
ATOM 717 N N . PHE A 1 99 ? -2.716 10.288 -27.919 1.00 88.25 99 PHE A N 1
ATOM 718 C CA . PHE A 1 99 ? -3.325 10.708 -26.656 1.00 88.25 99 PHE A CA 1
ATOM 719 C C . PHE A 1 99 ? -4.858 10.622 -26.721 1.00 88.25 99 PHE A C 1
ATOM 721 O O . PHE A 1 99 ? -5.470 11.294 -27.550 1.00 88.25 99 PHE A O 1
ATOM 728 N N . ASP A 1 100 ? -5.436 9.791 -25.848 1.00 87.25 100 ASP A N 1
ATOM 729 C CA . ASP A 1 100 ? -6.882 9.572 -25.675 1.00 87.25 100 ASP A CA 1
ATOM 730 C C . ASP A 1 100 ? -7.652 9.271 -26.978 1.00 87.25 100 ASP A C 1
ATOM 732 O O . ASP A 1 100 ? -8.827 9.599 -27.139 1.00 87.25 100 ASP A O 1
ATOM 736 N N . LEU A 1 101 ? -6.974 8.655 -27.953 1.00 91.25 101 LEU A N 1
ATOM 737 C CA . LEU A 1 101 ? -7.553 8.299 -29.244 1.00 91.25 101 LEU A CA 1
ATOM 738 C C . LEU A 1 101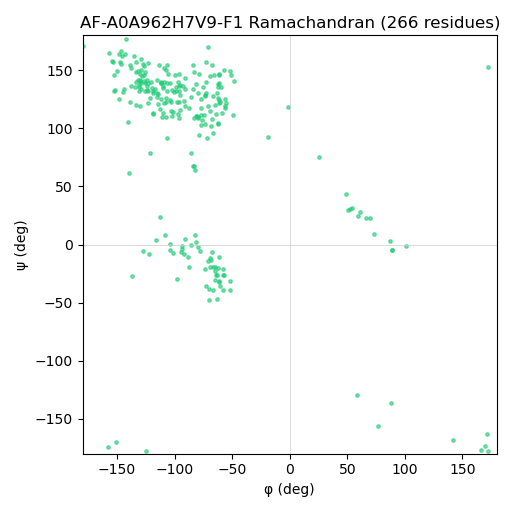 ? -7.197 6.859 -29.626 1.00 91.25 101 LEU A C 1
ATOM 740 O O . LEU A 1 101 ? -6.112 6.372 -29.298 1.00 91.25 101 LEU A O 1
ATOM 744 N N . PRO A 1 102 ? -8.083 6.164 -30.363 1.00 85.56 102 PRO A N 1
ATOM 745 C CA . PRO A 1 102 ? -7.763 4.849 -30.891 1.00 85.56 102 PRO A CA 1
ATOM 746 C C . PRO A 1 102 ? -6.599 4.958 -31.884 1.00 85.56 102 PRO A C 1
ATOM 748 O O . PRO A 1 102 ? -6.615 5.772 -32.807 1.00 85.56 102 PRO A O 1
ATOM 751 N N . GLY A 1 103 ? -5.597 4.104 -31.709 1.00 85.06 103 GLY A N 1
ATOM 752 C CA . GLY A 1 103 ? -4.424 4.016 -32.570 1.00 85.06 103 GLY A CA 1
ATOM 753 C C . GLY A 1 103 ? -3.837 2.611 -32.524 1.00 85.06 103 GLY A C 1
ATOM 754 O O . GLY A 1 103 ? -4.067 1.861 -31.575 1.00 85.06 103 GLY A O 1
ATOM 755 N N . VAL A 1 104 ? -3.095 2.236 -33.564 1.00 88.38 104 VAL A N 1
ATOM 756 C CA . VAL A 1 104 ? -2.359 0.968 -33.564 1.00 88.38 104 VAL A CA 1
ATOM 757 C C . VAL A 1 104 ? -1.110 1.149 -32.710 1.00 88.38 104 VAL A C 1
ATOM 759 O O . VAL A 1 104 ? -0.246 1.960 -33.038 1.00 88.38 104 VAL A O 1
ATOM 762 N N . VAL A 1 105 ? -1.014 0.387 -31.623 1.00 88.00 105 VAL A N 1
ATOM 763 C CA . VAL A 1 105 ? 0.158 0.377 -30.743 1.00 88.00 105 VAL A CA 1
ATOM 764 C C . VAL A 1 105 ? 1.040 -0.815 -31.094 1.00 88.00 105 VAL A C 1
ATOM 766 O O . VAL A 1 105 ? 0.559 -1.942 -31.197 1.00 88.00 105 VAL A O 1
ATOM 769 N N . THR A 1 106 ? 2.339 -0.566 -31.245 1.00 90.50 106 THR A N 1
ATOM 770 C CA . THR A 1 106 ? 3.354 -1.611 -31.420 1.00 90.50 106 THR A CA 1
ATOM 771 C C . THR A 1 106 ? 4.129 -1.781 -30.120 1.00 90.50 106 THR A C 1
ATOM 773 O O . THR A 1 106 ? 4.714 -0.816 -29.631 1.00 90.50 106 THR A O 1
ATOM 776 N N . GLN A 1 107 ? 4.162 -3.006 -29.592 1.00 89.69 107 GLN A N 1
ATOM 777 C CA . GLN A 1 107 ? 5.004 -3.396 -28.459 1.00 89.69 107 GLN A CA 1
ATOM 778 C C . GLN A 1 107 ? 6.294 -4.025 -28.984 1.00 89.69 107 GLN A C 1
ATOM 780 O O . GLN A 1 107 ? 6.255 -5.071 -29.631 1.00 89.69 107 GLN A O 1
ATOM 785 N N . THR A 1 108 ? 7.433 -3.383 -28.731 1.00 93.69 108 THR A N 1
ATOM 786 C CA . THR A 1 108 ? 8.742 -3.847 -29.213 1.00 93.69 108 THR A CA 1
ATOM 787 C C . THR A 1 108 ? 9.591 -4.308 -28.033 1.00 93.69 108 THR A C 1
ATOM 789 O O . THR A 1 108 ? 9.773 -3.509 -27.115 1.00 93.69 108 THR A O 1
ATOM 792 N N . PRO A 1 109 ? 10.126 -5.543 -28.023 1.00 94.62 109 PRO A N 1
ATOM 793 C CA . PRO A 1 109 ? 11.095 -5.952 -27.012 1.00 94.62 109 PRO A CA 1
ATOM 794 C C . PRO A 1 109 ? 12.394 -5.159 -27.201 1.00 94.62 109 PRO A C 1
ATOM 796 O O . PRO A 1 109 ? 12.935 -5.100 -28.305 1.00 94.62 109 PRO A O 1
ATOM 799 N N . VAL A 1 110 ? 12.879 -4.530 -26.134 1.00 96.19 110 VAL A N 1
ATOM 800 C CA . VAL A 1 110 ? 14.037 -3.616 -26.159 1.00 96.19 110 VAL A CA 1
ATOM 801 C C . VAL A 1 110 ? 15.169 -4.031 -25.223 1.00 96.19 110 VAL A C 1
ATOM 803 O O . VAL A 1 110 ? 16.246 -3.444 -25.282 1.00 96.19 110 VAL A O 1
ATOM 806 N N . GLY A 1 111 ? 14.953 -5.038 -24.378 1.00 97.50 111 GLY A N 1
ATOM 807 C CA . GLY A 1 111 ? 15.964 -5.509 -23.441 1.00 97.50 111 GLY A CA 1
ATOM 808 C C . GLY A 1 111 ? 15.425 -6.522 -22.443 1.00 97.50 111 GLY A C 1
ATOM 809 O O . GLY A 1 111 ? 14.345 -7.091 -22.630 1.00 97.50 111 GLY A O 1
ATOM 810 N N . SER A 1 112 ? 16.174 -6.712 -21.367 1.00 98.31 112 SER A N 1
ATOM 811 C CA . SER A 1 112 ? 15.842 -7.620 -20.272 1.00 98.31 112 SER A CA 1
ATOM 812 C C . SER A 1 112 ? 16.048 -6.950 -18.925 1.00 98.31 112 SER A C 1
ATOM 814 O O . SER A 1 112 ? 16.820 -5.998 -18.800 1.00 98.31 112 SER A O 1
ATOM 816 N N . ALA A 1 113 ? 15.369 -7.466 -17.910 1.00 98.19 113 ALA A N 1
ATOM 817 C CA . ALA A 1 113 ? 15.579 -7.045 -16.543 1.00 98.19 113 ALA A CA 1
ATOM 818 C C . ALA A 1 113 ? 15.353 -8.182 -15.553 1.00 98.19 113 ALA A C 1
ATOM 820 O O . ALA A 1 113 ? 14.587 -9.103 -15.822 1.00 98.19 113 ALA A O 1
ATOM 821 N N . THR A 1 114 ? 15.962 -8.055 -14.383 1.00 98.50 114 THR A N 1
ATOM 822 C CA . THR A 1 114 ? 15.777 -8.969 -13.259 1.00 98.50 114 THR A CA 1
ATOM 823 C C . THR A 1 114 ? 15.378 -8.152 -12.037 1.00 98.50 114 THR A C 1
ATOM 825 O O . THR A 1 114 ? 16.002 -7.131 -11.740 1.00 98.50 114 THR A O 1
ATOM 828 N N . ILE A 1 115 ? 14.336 -8.582 -11.324 1.00 98.19 115 ILE A N 1
ATOM 829 C CA . ILE A 1 115 ? 13.984 -8.039 -10.007 1.00 98.19 115 ILE A CA 1
ATOM 830 C C . ILE A 1 115 ? 14.335 -9.089 -8.963 1.00 98.19 115 ILE A C 1
ATOM 832 O O . ILE A 1 115 ? 13.813 -10.200 -9.012 1.00 98.19 115 ILE A O 1
ATOM 836 N N . GLU A 1 116 ? 15.174 -8.726 -8.003 1.00 97.31 116 GLU A N 1
ATOM 837 C CA . GLU A 1 116 ? 15.458 -9.533 -6.821 1.00 97.31 116 GLU A CA 1
ATOM 838 C C . GLU A 1 116 ? 14.904 -8.827 -5.586 1.00 97.31 116 GLU A C 1
ATOM 840 O O . GLU A 1 116 ? 15.324 -7.722 -5.241 1.00 97.31 116 GLU A O 1
ATOM 845 N N . PHE A 1 117 ? 13.940 -9.455 -4.919 1.00 93.75 117 PHE A N 1
ATOM 846 C CA . PHE A 1 117 ? 13.398 -8.949 -3.665 1.00 93.75 117 PHE A CA 1
ATOM 847 C C . PHE A 1 117 ? 14.251 -9.433 -2.499 1.00 93.75 117 PHE A C 1
ATOM 849 O O . PHE A 1 117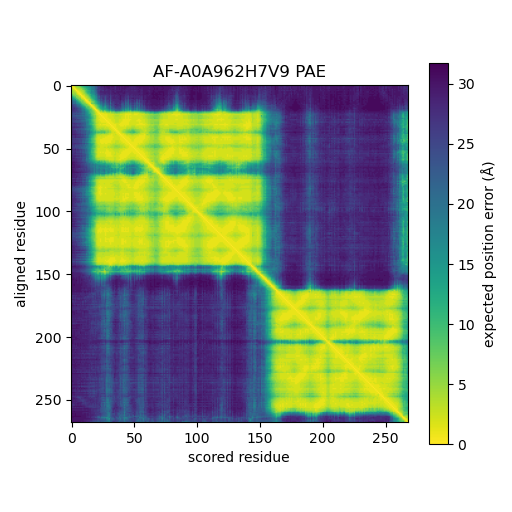 ? 14.458 -10.631 -2.319 1.00 93.75 117 PHE A O 1
ATOM 856 N N . HIS A 1 118 ? 14.698 -8.494 -1.671 1.00 89.81 118 HIS A N 1
ATOM 857 C CA . HIS A 1 118 ? 15.471 -8.791 -0.461 1.00 89.81 118 HIS A CA 1
ATOM 858 C C . HIS A 1 118 ? 14.576 -8.785 0.773 1.00 89.81 118 HIS A C 1
ATOM 860 O O . HIS A 1 118 ? 14.820 -9.489 1.749 1.00 89.81 118 HIS A O 1
ATOM 866 N N . SER A 1 119 ? 13.515 -7.980 0.733 1.00 86.62 119 SER A N 1
ATOM 867 C CA . SER A 1 119 ? 12.499 -7.902 1.772 1.00 86.62 119 SER A CA 1
ATOM 868 C C . SER A 1 119 ? 11.196 -7.331 1.209 1.00 86.62 119 SER A C 1
ATOM 870 O O . SER A 1 119 ? 11.075 -7.034 0.023 1.00 86.62 119 SER A O 1
ATOM 872 N N . CYS A 1 120 ? 10.224 -7.100 2.088 1.00 86.56 120 CYS A N 1
ATOM 873 C CA . CYS A 1 120 ? 8.975 -6.431 1.737 1.00 86.56 120 CYS A CA 1
ATOM 874 C C . CYS A 1 120 ? 9.095 -4.951 1.408 1.00 86.56 120 CYS A C 1
ATOM 876 O O . CYS A 1 120 ? 8.136 -4.352 0.934 1.00 86.56 120 CYS A O 1
ATOM 878 N N . VAL A 1 121 ? 10.249 -4.356 1.690 1.00 86.75 121 VAL A N 1
ATOM 879 C CA . VAL A 1 121 ? 10.480 -2.926 1.491 1.00 86.75 121 VAL A CA 1
ATOM 880 C C . VAL A 1 121 ? 11.726 -2.645 0.664 1.00 86.75 121 VAL A C 1
ATOM 882 O O . VAL A 1 121 ? 11.945 -1.489 0.323 1.00 86.75 121 VAL A O 1
ATOM 885 N N . SER A 1 122 ? 12.518 -3.668 0.322 1.00 90.06 122 SER A N 1
ATOM 886 C CA . SER A 1 122 ? 13.758 -3.527 -0.443 1.00 90.06 122 SER A CA 1
ATOM 887 C C . SER A 1 122 ? 13.878 -4.560 -1.563 1.00 90.06 122 SER A C 1
ATOM 889 O O . SER A 1 122 ? 13.646 -5.755 -1.364 1.00 90.06 122 SER A O 1
ATOM 891 N N . ALA A 1 123 ? 14.288 -4.090 -2.737 1.00 94.94 123 ALA A N 1
ATOM 892 C CA . ALA A 1 123 ? 14.575 -4.915 -3.902 1.00 94.94 123 ALA A CA 1
ATOM 893 C C . ALA A 1 123 ? 15.732 -4.325 -4.719 1.00 94.94 123 ALA A C 1
ATOM 895 O O . ALA A 1 123 ? 16.069 -3.147 -4.595 1.00 94.94 123 ALA A O 1
ATOM 896 N N . THR A 1 124 ? 16.334 -5.135 -5.578 1.00 97.31 124 THR A N 1
ATOM 897 C CA . THR A 1 124 ? 17.272 -4.684 -6.606 1.00 97.31 124 THR A CA 1
ATOM 898 C C . THR A 1 124 ? 16.677 -4.964 -7.973 1.00 97.31 124 THR A C 1
ATOM 900 O O . THR A 1 124 ? 16.239 -6.074 -8.255 1.00 97.31 124 THR A O 1
ATOM 903 N N . TYR A 1 125 ? 16.678 -3.948 -8.827 1.00 98.12 125 TYR A N 1
ATOM 904 C CA . TYR A 1 125 ? 16.277 -4.053 -10.219 1.00 98.12 125 TYR A CA 1
ATOM 905 C C . TYR A 1 125 ? 17.501 -3.905 -11.111 1.00 98.12 125 TYR A C 1
ATOM 907 O O . TYR A 1 125 ? 18.109 -2.838 -11.159 1.00 98.12 125 TYR A O 1
ATOM 915 N N . HIS A 1 126 ? 17.873 -4.977 -11.798 1.00 98.31 126 HIS A N 1
ATOM 916 C CA . HIS A 1 126 ? 18.932 -4.973 -12.796 1.00 98.31 126 HIS A CA 1
ATOM 917 C C . HIS A 1 126 ? 18.319 -4.871 -14.190 1.00 98.31 126 HIS A C 1
ATOM 919 O O . HIS A 1 126 ? 17.351 -5.570 -14.476 1.00 98.31 126 HIS A O 1
ATOM 925 N N . TYR A 1 127 ? 18.873 -4.031 -15.060 1.00 97.75 127 TYR A N 1
ATOM 926 C CA . TYR A 1 127 ? 18.402 -3.876 -16.435 1.00 97.75 127 TYR A CA 1
ATOM 927 C C . TYR A 1 127 ? 19.554 -3.926 -17.437 1.00 97.75 127 TYR A C 1
ATOM 929 O O . TYR A 1 127 ? 20.662 -3.460 -17.160 1.00 97.75 127 TYR A O 1
ATOM 937 N N . ASP A 1 128 ? 19.240 -4.421 -18.631 1.00 97.94 128 ASP A N 1
ATOM 938 C CA . ASP A 1 128 ? 20.083 -4.368 -19.822 1.00 97.94 128 ASP A CA 1
ATOM 939 C C . ASP A 1 128 ? 19.240 -3.922 -21.026 1.00 97.94 128 ASP A C 1
ATOM 941 O O . ASP A 1 128 ? 18.237 -4.545 -21.383 1.00 97.94 128 ASP A O 1
ATOM 945 N N . LEU A 1 129 ? 19.637 -2.805 -21.632 1.00 96.94 129 LEU A N 1
ATOM 946 C CA . LEU A 1 129 ? 19.038 -2.177 -22.809 1.00 96.94 129 LEU A CA 1
ATOM 947 C C . LEU A 1 129 ? 20.114 -2.092 -23.905 1.00 96.94 129 LEU A C 1
ATOM 949 O O . LEU A 1 129 ? 20.703 -1.028 -24.130 1.00 96.94 129 LEU A O 1
ATOM 953 N N . PRO A 1 130 ? 20.393 -3.199 -24.613 1.00 94.62 130 PRO A N 1
ATOM 954 C CA . PRO A 1 130 ? 21.527 -3.285 -25.530 1.00 94.62 130 PRO A CA 1
ATOM 955 C C . PRO A 1 130 ? 21.401 -2.336 -26.725 1.00 94.62 130 PRO A C 1
ATOM 957 O O . PRO A 1 130 ? 22.412 -1.842 -27.220 1.00 94.62 130 PRO A O 1
ATOM 960 N N . GLY A 1 131 ? 20.173 -2.037 -27.167 1.00 90.44 131 GLY A N 1
ATOM 961 C CA . GLY A 1 131 ? 19.920 -1.067 -28.240 1.00 90.44 131 GLY A CA 1
ATOM 962 C C . GLY A 1 131 ? 20.351 0.361 -27.893 1.00 90.44 131 GLY A C 1
ATOM 963 O O . GLY A 1 131 ? 20.717 1.114 -28.792 1.00 90.44 131 GLY A O 1
ATOM 964 N N . ASP A 1 132 ? 20.371 0.692 -26.600 1.00 89.12 132 ASP A N 1
ATOM 965 C CA . ASP A 1 132 ? 20.777 2.001 -26.082 1.00 89.12 132 ASP A CA 1
ATOM 966 C C . ASP A 1 132 ? 22.211 1.971 -25.513 1.00 89.12 132 ASP A C 1
ATOM 968 O O . ASP A 1 132 ? 22.762 3.005 -25.150 1.00 89.12 132 ASP A O 1
ATOM 972 N N . GLY A 1 133 ? 22.833 0.789 -25.408 1.00 92.62 133 GLY A N 1
ATOM 973 C CA . GLY A 1 133 ? 24.122 0.616 -24.732 1.00 92.62 133 GLY A CA 1
ATOM 974 C C . GLY A 1 133 ? 24.066 0.883 -23.223 1.00 92.62 133 GLY A C 1
ATOM 975 O O . GLY A 1 133 ? 25.095 1.192 -22.621 1.00 92.62 133 GLY A O 1
ATOM 976 N N . LEU A 1 134 ? 22.880 0.778 -22.612 1.00 92.75 134 LEU A N 1
ATOM 977 C CA . LEU A 1 134 ? 22.654 1.058 -21.195 1.00 92.75 134 LEU A CA 1
ATOM 978 C C . LEU A 1 134 ? 22.449 -0.240 -20.419 1.00 92.75 134 LEU A C 1
ATOM 980 O O . LEU A 1 134 ? 21.625 -1.068 -20.788 1.00 92.75 134 LEU A O 1
ATOM 984 N N . ASN A 1 135 ? 23.149 -0.382 -19.302 1.00 96.50 135 ASN A N 1
ATOM 985 C CA . ASN A 1 135 ? 22.903 -1.425 -18.315 1.00 96.50 135 ASN A CA 1
ATOM 986 C C . ASN A 1 135 ? 23.207 -0.879 -16.922 1.00 96.50 135 ASN A C 1
ATOM 988 O O . ASN A 1 135 ? 23.983 0.070 -16.770 1.00 96.50 135 ASN A O 1
ATOM 992 N N . GLY A 1 136 ? 22.588 -1.461 -15.903 1.00 95.62 136 GLY A N 1
ATOM 993 C CA . GLY A 1 136 ? 22.826 -1.032 -14.535 1.00 95.62 136 GLY A CA 1
ATOM 994 C C . GLY A 1 136 ? 21.898 -1.682 -13.528 1.00 95.62 136 GLY A C 1
ATOM 995 O O . GLY A 1 136 ? 21.058 -2.512 -13.864 1.00 95.62 136 GLY A O 1
ATOM 996 N N . SER A 1 137 ? 22.064 -1.276 -12.273 1.00 95.62 137 SER A N 1
ATOM 997 C CA . SER A 1 137 ? 21.223 -1.720 -11.168 1.00 95.62 137 SER A CA 1
ATOM 998 C C . SER A 1 137 ? 20.652 -0.523 -10.424 1.00 95.62 137 SER A C 1
ATOM 1000 O O . SER A 1 137 ? 21.339 0.477 -10.217 1.00 95.62 137 SER A O 1
ATOM 1002 N N . ILE A 1 138 ? 19.396 -0.651 -10.021 1.00 94.12 138 ILE A N 1
ATOM 1003 C CA . ILE A 1 138 ? 18.624 0.329 -9.267 1.00 94.12 138 ILE A CA 1
ATOM 1004 C C . ILE A 1 138 ? 18.230 -0.323 -7.942 1.00 94.12 138 ILE A C 1
ATOM 1006 O O . ILE A 1 138 ? 17.733 -1.453 -7.921 1.00 94.12 138 ILE A O 1
ATOM 1010 N N . SER A 1 139 ? 18.475 0.373 -6.836 1.00 93.88 139 SER A N 1
ATOM 1011 C CA . SER A 1 139 ? 18.034 -0.048 -5.510 1.00 93.88 139 SER A CA 1
ATOM 1012 C C . SER A 1 139 ? 16.630 0.487 -5.269 1.00 93.88 139 SER A C 1
ATOM 1014 O O . SER A 1 139 ? 16.387 1.689 -5.246 1.00 93.88 139 SER A O 1
ATOM 1016 N N . LEU A 1 140 ? 15.680 -0.419 -5.102 1.00 93.00 140 LEU A N 1
ATOM 1017 C CA . LEU A 1 140 ? 14.278 -0.074 -4.968 1.00 93.00 140 LEU A CA 1
ATOM 1018 C C . LEU A 1 140 ? 13.837 -0.140 -3.511 1.00 93.00 140 LEU A C 1
ATOM 1020 O O . LEU A 1 140 ? 14.054 -1.141 -2.827 1.00 93.00 140 LEU A O 1
ATOM 1024 N N . THR A 1 141 ? 13.136 0.906 -3.091 1.00 88.62 141 THR A N 1
ATOM 1025 C CA . THR A 1 141 ? 12.402 0.982 -1.831 1.00 88.62 141 THR A CA 1
ATOM 1026 C C . THR A 1 141 ? 10.910 1.015 -2.119 1.00 88.62 141 THR A C 1
ATOM 1028 O O . THR A 1 141 ? 10.459 1.689 -3.044 1.00 88.62 141 THR A O 1
ATOM 1031 N N . ARG A 1 142 ? 10.111 0.297 -1.334 1.00 88.88 142 ARG A N 1
ATOM 1032 C CA . ARG A 1 142 ? 8.656 0.275 -1.517 1.00 88.88 142 ARG A CA 1
ATOM 1033 C C . ARG A 1 142 ? 8.003 1.566 -1.010 1.00 88.88 142 ARG A C 1
ATOM 1035 O O . ARG A 1 142 ? 8.331 2.028 0.077 1.00 88.88 142 ARG A O 1
ATOM 1042 N N . ILE A 1 143 ? 7.071 2.132 -1.782 1.00 81.88 143 ILE A N 1
ATOM 1043 C CA . ILE A 1 143 ? 6.399 3.412 -1.471 1.00 81.88 143 ILE A CA 1
ATOM 1044 C C . ILE A 1 143 ? 5.445 3.272 -0.278 1.00 81.88 143 ILE A C 1
ATOM 1046 O O . ILE A 1 143 ? 5.362 4.159 0.565 1.00 81.88 143 ILE A O 1
ATOM 1050 N N . GLY A 1 144 ? 4.743 2.147 -0.181 1.00 69.69 144 GLY A N 1
ATOM 1051 C CA . GLY A 1 144 ? 3.922 1.812 0.977 1.00 69.69 144 GLY A CA 1
ATOM 1052 C C . GLY A 1 144 ? 3.991 0.312 1.229 1.00 69.69 144 GLY A C 1
ATOM 1053 O O . GLY A 1 144 ? 3.909 -0.441 0.258 1.00 69.69 144 GLY A O 1
ATOM 1054 N N . PRO A 1 145 ? 4.189 -0.159 2.472 1.00 54.75 145 PRO A N 1
ATOM 1055 C CA . PRO A 1 145 ? 4.075 -1.575 2.796 1.00 54.75 145 PRO A CA 1
ATOM 1056 C C . PRO A 1 145 ? 2.618 -2.042 2.616 1.00 54.75 145 PRO A C 1
ATOM 1058 O O . PRO A 1 145 ? 1.673 -1.289 2.809 1.00 54.75 145 PRO A O 1
ATOM 1061 N N . ASP A 1 146 ? 2.449 -3.287 2.192 1.00 60.44 146 ASP A N 1
ATOM 1062 C CA . ASP A 1 146 ? 1.181 -3.964 1.965 1.00 60.44 146 ASP A CA 1
ATOM 1063 C C . ASP A 1 146 ? 1.122 -4.988 3.075 1.00 60.44 146 ASP A C 1
ATOM 1065 O O . ASP A 1 146 ? 2.125 -5.638 3.396 1.00 60.44 146 ASP A O 1
ATOM 1069 N N . VAL A 1 147 ? -0.056 -5.081 3.671 1.00 60.06 147 VAL A N 1
ATOM 1070 C CA . VAL A 1 147 ? -0.332 -5.797 4.910 1.00 60.06 147 VAL A CA 1
ATOM 1071 C C . VAL A 1 147 ? 0.047 -7.281 4.789 1.00 60.06 147 VAL A C 1
ATOM 1073 O O . VAL A 1 147 ? 0.307 -7.938 5.793 1.00 60.06 147 VAL A O 1
ATOM 1076 N N . PHE A 1 148 ? 0.143 -7.806 3.562 1.00 66.06 148 PHE A N 1
ATOM 1077 C CA . PHE A 1 148 ? 0.317 -9.231 3.274 1.00 66.06 148 PHE A CA 1
ATOM 1078 C C . PHE A 1 148 ? 1.723 -9.665 2.849 1.00 66.06 148 PHE A C 1
ATOM 1080 O O . PHE A 1 148 ? 1.955 -10.862 2.700 1.00 66.06 148 PHE A O 1
ATOM 1087 N N . CYS A 1 149 ? 2.678 -8.750 2.669 1.00 71.56 149 CYS A N 1
ATOM 1088 C CA . CYS A 1 149 ? 3.956 -9.093 2.037 1.00 71.56 149 CYS A CA 1
ATOM 1089 C C . CYS A 1 149 ? 4.774 -10.178 2.778 1.00 71.56 149 CYS A C 1
ATOM 1091 O O . CYS A 1 149 ? 5.415 -11.021 2.147 1.00 71.56 149 CYS A O 1
ATOM 1093 N N . GLN A 1 150 ? 4.730 -10.188 4.115 1.00 60.34 150 GLN A N 1
ATOM 1094 C CA . GLN A 1 150 ? 5.399 -11.201 4.947 1.00 60.34 150 GLN A CA 1
ATOM 1095 C C . GLN A 1 150 ? 4.479 -12.378 5.321 1.00 60.34 150 GLN A C 1
ATOM 1097 O O . GLN A 1 150 ? 4.927 -13.327 5.956 1.00 60.34 150 GLN A O 1
ATOM 1102 N N . GLY A 1 151 ? 3.196 -12.334 4.946 1.00 48.72 151 GLY A N 1
ATOM 1103 C CA . GLY A 1 151 ? 2.142 -13.198 5.488 1.00 48.72 151 GLY A CA 1
ATOM 1104 C C . GLY A 1 151 ? 2.030 -14.602 4.885 1.00 48.72 151 GLY A C 1
ATOM 1105 O O . GLY A 1 151 ? 1.062 -15.289 5.191 1.00 48.72 151 GLY A O 1
ATOM 1106 N N . ILE A 1 152 ? 2.967 -15.035 4.029 1.00 47.41 152 ILE A N 1
ATOM 1107 C CA . ILE A 1 152 ? 2.918 -16.362 3.368 1.00 47.41 152 ILE A CA 1
ATOM 1108 C C . ILE A 1 152 ? 4.041 -17.302 3.843 1.00 47.41 152 ILE A C 1
ATOM 1110 O O . ILE A 1 152 ? 4.417 -18.243 3.154 1.00 47.41 152 ILE A O 1
ATOM 1114 N N . VAL A 1 153 ? 4.588 -17.082 5.038 1.00 40.56 153 VAL A N 1
ATOM 1115 C CA . VAL A 1 153 ? 5.329 -18.132 5.753 1.00 40.56 153 VAL A CA 1
ATOM 1116 C C . VAL A 1 153 ? 4.400 -18.698 6.814 1.00 40.56 153 VAL A C 1
ATOM 1118 O O . VAL A 1 153 ? 3.988 -17.965 7.704 1.00 40.56 153 VAL A O 1
ATOM 1121 N N . ASP A 1 154 ? 4.036 -19.968 6.624 1.00 35.72 154 ASP A N 1
ATOM 1122 C CA . ASP A 1 154 ? 3.258 -20.854 7.494 1.00 35.72 154 ASP A CA 1
ATOM 1123 C C . ASP A 1 154 ? 2.804 -20.266 8.839 1.00 35.72 154 ASP A C 1
ATOM 1125 O O . ASP A 1 154 ? 3.603 -19.943 9.716 1.00 35.72 154 ASP A O 1
ATOM 1129 N N . GLU A 1 155 ? 1.482 -20.209 8.992 1.00 42.88 155 GLU A N 1
ATOM 1130 C CA . GLU A 1 155 ? 0.707 -20.010 10.216 1.00 42.88 155 GLU A CA 1
ATOM 1131 C C . GLU A 1 155 ? 1.478 -20.289 11.525 1.00 42.88 155 GLU A C 1
ATOM 1133 O O . GLU A 1 155 ? 1.462 -21.414 12.013 1.00 42.88 155 GLU A O 1
ATOM 1138 N N . GLN A 1 156 ? 2.093 -19.255 12.126 1.00 36.19 156 GLN A N 1
ATOM 1139 C CA . GLN A 1 156 ? 2.209 -19.055 13.580 1.00 36.19 156 GLN A CA 1
ATOM 1140 C C . GLN A 1 156 ? 2.327 -17.562 13.945 1.00 36.19 156 GLN A C 1
ATOM 1142 O O . GLN A 1 156 ? 3.115 -16.797 13.400 1.00 36.19 156 GLN A O 1
ATOM 1147 N N . THR A 1 157 ? 1.511 -17.179 14.922 1.00 42.97 157 THR A N 1
ATOM 1148 C CA . THR A 1 157 ? 1.341 -15.872 15.569 1.00 42.97 157 THR A CA 1
ATOM 1149 C C . THR A 1 157 ? 2.642 -15.198 16.032 1.00 42.97 157 THR A C 1
ATOM 1151 O O . THR A 1 157 ? 3.200 -15.621 17.043 1.00 42.97 157 THR A O 1
ATOM 1154 N N . VAL A 1 158 ? 3.053 -14.088 15.403 1.00 39.41 158 VAL A N 1
ATOM 1155 C CA . VAL A 1 158 ? 3.890 -13.042 16.031 1.00 39.41 158 VAL A CA 1
ATOM 1156 C C . VAL A 1 158 ? 3.533 -11.683 15.412 1.00 39.41 158 VAL A C 1
ATOM 1158 O O . VAL A 1 158 ? 3.561 -11.536 14.194 1.00 39.41 158 VAL A O 1
ATOM 1161 N N . ALA A 1 159 ? 3.177 -10.705 16.250 1.00 43.94 159 ALA A N 1
ATOM 1162 C CA . ALA A 1 159 ? 2.918 -9.320 15.860 1.00 43.94 159 ALA A CA 1
ATOM 1163 C C . ALA A 1 159 ? 4.128 -8.728 15.110 1.00 43.94 159 ALA A C 1
ATOM 1165 O O . ALA A 1 159 ? 5.248 -8.733 15.625 1.00 43.94 159 ALA A O 1
ATOM 1166 N N . GLY A 1 160 ? 3.910 -8.272 13.872 1.00 41.09 160 GLY A N 1
ATOM 1167 C CA . GLY A 1 160 ? 4.892 -7.486 13.116 1.00 41.09 160 GLY A CA 1
ATOM 1168 C C 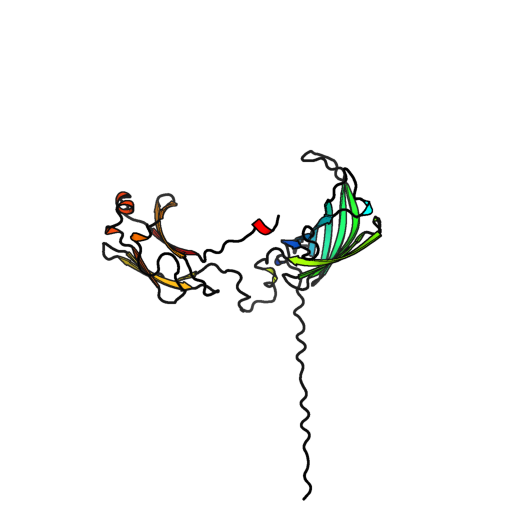. GLY A 1 160 ? 5.047 -6.077 13.705 1.00 41.09 160 GLY A C 1
ATOM 1169 O O . GLY A 1 160 ? 4.249 -5.699 14.558 1.00 41.09 160 GLY A O 1
ATOM 1170 N N . PRO A 1 161 ? 6.048 -5.281 13.279 1.00 44.50 161 PRO A N 1
ATOM 1171 C CA . PRO A 1 161 ? 6.149 -3.892 13.707 1.00 44.50 161 PRO A CA 1
ATOM 1172 C C . PRO A 1 161 ? 4.889 -3.150 13.247 1.00 44.50 161 PRO A C 1
ATOM 1174 O O . PRO A 1 161 ? 4.516 -3.171 12.074 1.00 44.50 161 PRO A O 1
ATOM 1177 N N . GLU A 1 162 ? 4.206 -2.578 14.219 1.00 49.25 162 GLU A N 1
ATOM 1178 C CA . GLU A 1 162 ? 2.826 -2.127 14.153 1.00 49.25 162 GLU A CA 1
ATOM 1179 C C . GLU A 1 162 ? 2.800 -0.787 13.417 1.00 49.25 162 GLU A C 1
ATOM 1181 O O . GLU A 1 162 ? 3.124 0.267 13.959 1.00 49.25 162 GLU A O 1
ATOM 1186 N N . TYR A 1 163 ? 2.569 -0.838 12.105 1.00 55.59 163 TYR A N 1
ATOM 1187 C CA . TYR A 1 163 ? 2.273 0.368 11.346 1.00 55.59 163 TYR A CA 1
ATOM 1188 C C . TYR A 1 163 ? 0.827 0.754 11.641 1.00 55.59 163 TYR A C 1
ATOM 1190 O O . TYR A 1 163 ? -0.079 0.075 11.161 1.00 55.59 163 TYR A O 1
ATOM 1198 N N . ASN A 1 164 ? 0.664 1.829 12.416 1.00 66.19 164 ASN A N 1
ATOM 1199 C CA . ASN A 1 164 ? -0.583 2.513 12.763 1.00 66.19 164 ASN A CA 1
ATOM 1200 C C . ASN A 1 164 ? -1.834 1.627 12.694 1.00 66.19 164 ASN A C 1
ATOM 1202 O O . ASN A 1 164 ? -2.624 1.698 11.740 1.00 66.19 164 ASN A O 1
ATOM 1206 N N . GLN A 1 165 ? -1.991 0.768 13.690 1.00 74.94 165 GLN A N 1
ATOM 1207 C CA . GLN A 1 165 ? -3.180 -0.044 13.829 1.00 74.94 165 GLN A CA 1
ATOM 1208 C C . GLN A 1 165 ? -4.355 0.808 14.284 1.00 74.94 165 GLN A C 1
ATOM 1210 O O . GLN A 1 165 ? -4.200 1.659 15.151 1.00 74.94 165 GLN A O 1
ATOM 1215 N N . PRO A 1 166 ? -5.563 0.568 13.744 1.00 79.38 166 PRO A N 1
ATOM 1216 C CA . PRO A 1 166 ? -6.724 1.277 14.236 1.00 79.38 166 PRO A CA 1
ATOM 1217 C C . PRO A 1 166 ? -6.935 0.937 15.719 1.00 79.38 166 PRO A C 1
ATOM 1219 O O . PRO A 1 166 ? -6.869 -0.243 16.094 1.00 79.38 166 PRO A O 1
ATOM 1222 N N . PRO A 1 167 ? -7.285 1.924 16.555 1.00 89.56 167 PRO A N 1
ATOM 1223 C CA . PRO A 1 167 ? -7.592 1.664 17.947 1.00 89.56 167 PRO A CA 1
ATOM 1224 C C . PRO A 1 167 ? -8.800 0.733 18.068 1.00 89.56 167 PRO A C 1
ATOM 1226 O O . PRO A 1 167 ? -9.755 0.779 17.285 1.00 89.56 167 PRO A O 1
ATOM 1229 N N . SER A 1 168 ? -8.790 -0.101 19.103 1.00 92.94 168 SER A N 1
ATOM 1230 C CA . SER A 1 168 ? -9.842 -1.073 19.380 1.00 92.94 168 SER A CA 1
ATOM 1231 C C . SER A 1 168 ? -10.623 -0.719 20.644 1.00 92.94 168 SER A C 1
ATOM 1233 O O . SER A 1 168 ? -10.083 -0.287 21.667 1.00 92.94 168 SER A O 1
ATOM 1235 N N . LEU A 1 169 ? -11.937 -0.916 20.553 1.00 92.88 169 LEU A N 1
ATOM 1236 C CA . LEU A 1 169 ? -12.905 -0.738 21.626 1.00 92.88 169 LEU A CA 1
ATOM 1237 C C . LEU A 1 169 ? -13.517 -2.093 21.965 1.00 92.88 169 LEU A C 1
ATOM 1239 O O . LEU A 1 169 ? -14.056 -2.778 21.096 1.00 92.88 169 LEU A O 1
ATOM 1243 N N . SER A 1 170 ? -13.487 -2.465 23.239 1.00 94.31 170 SER A N 1
ATOM 1244 C CA . SER A 1 170 ? -14.040 -3.735 23.710 1.00 94.31 170 SER A CA 1
ATOM 1245 C C . SER A 1 170 ? -14.721 -3.591 25.071 1.00 94.31 170 SER A C 1
ATOM 1247 O O . SER A 1 170 ? -14.781 -2.504 25.646 1.00 94.31 170 SER A O 1
ATOM 1249 N N . GLU A 1 171 ? -15.320 -4.683 25.552 1.00 94.69 171 GLU A N 1
ATOM 1250 C CA . GLU A 1 171 ? -16.000 -4.756 26.855 1.00 94.69 171 GLU A CA 1
ATOM 1251 C C . GLU A 1 171 ? -17.079 -3.680 27.089 1.00 94.69 171 GLU A C 1
ATOM 1253 O O . GLU A 1 171 ? -17.320 -3.272 28.224 1.00 94.69 171 GLU A O 1
ATOM 1258 N N . LEU A 1 172 ? -17.755 -3.230 26.023 1.00 94.75 172 LEU A N 1
ATOM 1259 C CA . LEU A 1 172 ? -18.732 -2.146 26.113 1.00 94.75 172 LEU A CA 1
ATOM 1260 C C . LEU A 1 172 ? -19.897 -2.506 27.040 1.00 94.75 172 LEU A C 1
ATOM 1262 O O . LEU A 1 172 ? -20.615 -3.486 26.826 1.00 94.75 172 LEU A O 1
ATOM 1266 N N . ARG A 1 173 ? -20.129 -1.656 28.039 1.00 95.81 173 ARG A N 1
ATOM 1267 C CA . ARG A 1 173 ? -21.275 -1.726 28.947 1.00 95.81 173 ARG A CA 1
ATOM 1268 C C . ARG A 1 173 ? -21.950 -0.372 28.996 1.00 95.81 173 ARG A C 1
ATOM 1270 O O . ARG A 1 173 ? -21.294 0.656 29.125 1.00 95.81 173 ARG A O 1
ATOM 1277 N N . ILE A 1 174 ? -23.271 -0.381 28.887 1.00 95.06 174 ILE A N 1
ATOM 1278 C CA . ILE A 1 174 ? -24.082 0.832 28.873 1.00 95.06 174 ILE A CA 1
ATOM 1279 C C . ILE A 1 174 ? -24.996 0.803 30.092 1.00 95.06 174 ILE A C 1
ATOM 1281 O O . ILE A 1 174 ? -25.639 -0.210 30.364 1.00 95.06 174 ILE A O 1
ATOM 1285 N N . SER A 1 175 ? -25.070 1.921 30.805 1.00 95.88 175 SER A N 1
ATOM 1286 C CA . SER A 1 175 ? -26.075 2.149 31.842 1.00 95.88 175 SER A CA 1
ATOM 1287 C C . SER A 1 175 ? -26.754 3.494 31.625 1.00 95.88 175 SER A C 1
ATOM 1289 O O . SER A 1 175 ? -26.084 4.470 31.285 1.00 95.88 175 SER A O 1
ATOM 1291 N N . ASP A 1 176 ? -28.056 3.543 31.873 1.00 95.00 176 ASP A N 1
ATOM 1292 C CA . ASP A 1 176 ? -28.898 4.734 31.769 1.00 95.00 176 ASP A CA 1
ATOM 1293 C C . ASP A 1 176 ? -29.599 4.961 33.114 1.00 95.00 176 ASP A C 1
ATOM 1295 O O . ASP A 1 176 ? -30.126 4.017 33.705 1.00 95.00 176 ASP A O 1
ATOM 1299 N N . ASP A 1 177 ? -29.570 6.197 33.609 1.00 93.25 177 ASP A N 1
ATOM 1300 C CA . ASP A 1 177 ? -30.247 6.612 34.845 1.00 93.25 177 ASP A CA 1
ATOM 1301 C C . ASP A 1 177 ? -31.478 7.507 34.598 1.00 93.25 177 ASP A C 1
ATOM 1303 O O . ASP A 1 177 ? -32.065 8.041 35.540 1.00 93.25 177 ASP A O 1
ATOM 1307 N N . GLY A 1 178 ? -31.890 7.658 33.337 1.00 90.81 178 GLY A N 1
ATOM 1308 C CA . GLY A 1 178 ? -33.011 8.499 32.920 1.00 90.81 178 GLY A CA 1
ATOM 1309 C C . GLY A 1 178 ? -32.629 9.952 32.616 1.00 90.81 178 GLY A C 1
ATOM 1310 O O . GLY A 1 178 ? -33.491 10.721 32.187 1.00 90.81 178 GLY A O 1
ATOM 1311 N N . GLN A 1 179 ? -31.373 10.353 32.840 1.00 92.50 179 GLN A N 1
ATOM 1312 C CA . GLN A 1 179 ? -30.844 11.685 32.502 1.00 92.50 179 GLN A CA 1
ATOM 1313 C C . GLN A 1 179 ? -29.450 11.630 31.866 1.00 92.50 179 GLN A C 1
ATOM 1315 O O . GLN A 1 179 ? -29.061 12.534 31.116 1.00 92.50 179 GLN A O 1
ATOM 1320 N N . GLN A 1 180 ? -28.682 10.591 32.177 1.00 95.94 180 GLN A N 1
ATOM 1321 C CA . GLN A 1 180 ? -27.331 10.379 31.702 1.00 95.94 180 GLN A CA 1
ATOM 1322 C C . GLN A 1 180 ? -27.153 8.944 31.227 1.00 95.94 180 GLN A C 1
ATOM 1324 O O . GLN A 1 180 ? -27.583 7.983 31.862 1.00 95.94 180 GLN A O 1
ATOM 1329 N N . ILE A 1 181 ? -26.428 8.813 30.123 1.00 96.88 181 ILE A N 1
ATOM 1330 C CA . ILE A 1 181 ? -25.902 7.539 29.661 1.00 96.88 181 ILE A CA 1
ATOM 1331 C C . ILE A 1 181 ? -24.436 7.475 30.059 1.00 96.88 181 ILE A C 1
ATOM 1333 O O . ILE A 1 181 ? -23.657 8.397 29.807 1.00 96.88 181 ILE A O 1
ATOM 1337 N N . ARG A 1 182 ? -24.047 6.358 30.660 1.00 97.44 182 ARG A N 1
ATOM 1338 C CA . ARG A 1 182 ? -22.655 5.992 30.900 1.00 97.44 182 ARG A CA 1
ATOM 1339 C C . ARG A 1 182 ? -22.293 4.826 29.998 1.00 97.44 182 ARG A C 1
ATOM 1341 O O . ARG A 1 182 ? -23.051 3.865 29.902 1.00 97.44 182 ARG A O 1
ATOM 1348 N N . VAL A 1 183 ? -21.126 4.931 29.377 1.00 97.56 183 VAL A N 1
ATOM 1349 C CA . VAL A 1 183 ? -20.498 3.877 28.589 1.00 97.56 183 VAL A CA 1
ATOM 1350 C C . VAL A 1 183 ? -19.167 3.541 29.247 1.00 97.56 183 VAL A C 1
ATOM 1352 O O . VAL A 1 183 ? -18.269 4.384 29.282 1.00 97.56 183 VAL A O 1
ATOM 1355 N N . ASP A 1 184 ? -19.060 2.332 29.782 1.00 97.56 184 ASP A N 1
ATOM 1356 C CA . ASP A 1 184 ? -17.809 1.751 30.264 1.00 97.56 184 ASP A CA 1
ATOM 1357 C C . ASP A 1 184 ? -17.221 0.871 29.151 1.00 97.56 184 ASP A C 1
ATOM 1359 O O . ASP A 1 184 ? -17.964 0.155 28.475 1.00 97.56 184 ASP A O 1
ATOM 1363 N N . PHE A 1 185 ? -15.913 0.957 28.917 1.00 97.44 185 PHE A N 1
ATOM 1364 C CA . PHE A 1 185 ? -15.231 0.255 27.826 1.00 97.44 185 PHE A CA 1
ATOM 1365 C C . PHE A 1 185 ? -13.749 0.019 28.135 1.00 97.44 185 PHE A C 1
ATOM 1367 O O . PHE A 1 185 ? -13.140 0.738 28.932 1.00 97.44 185 PHE A O 1
ATOM 1374 N N . ALA A 1 186 ? -13.164 -0.970 27.467 1.00 96.94 186 ALA A N 1
ATOM 1375 C CA . ALA A 1 186 ? -11.723 -1.121 27.339 1.00 96.94 186 ALA A CA 1
ATOM 1376 C C . ALA A 1 186 ? -11.268 -0.479 26.021 1.00 96.94 186 ALA A C 1
ATOM 1378 O O . ALA A 1 186 ? -11.927 -0.622 24.988 1.00 96.94 186 ALA A O 1
ATOM 1379 N N . LEU A 1 187 ? -10.158 0.253 26.082 1.00 95.75 187 LEU A N 1
ATOM 1380 C CA . LEU A 1 187 ? -9.560 0.956 24.951 1.00 95.75 187 LEU A CA 1
ATOM 1381 C C . LEU A 1 187 ? -8.139 0.442 24.755 1.00 95.75 187 LEU A C 1
ATOM 1383 O O . LEU A 1 187 ? -7.355 0.479 25.702 1.00 95.75 187 LEU A O 1
ATOM 1387 N N . SER A 1 188 ? -7.803 -0.011 23.557 1.00 89.81 188 SER A N 1
ATOM 1388 C CA . SER A 1 188 ? -6.451 -0.460 23.223 1.00 89.81 188 SER A CA 1
ATOM 1389 C C . SER A 1 188 ? -5.980 0.192 21.936 1.00 89.81 188 SER A C 1
ATOM 1391 O O . SER A 1 188 ? -6.754 0.307 20.990 1.00 89.81 188 SER A O 1
ATOM 1393 N N . ASP A 1 189 ? -4.712 0.558 21.919 1.00 84.81 189 ASP A N 1
ATOM 1394 C CA . ASP A 1 189 ? -3.962 0.991 20.749 1.00 84.81 189 ASP A CA 1
ATOM 1395 C C . ASP A 1 189 ? -2.670 0.191 20.767 1.00 84.81 189 ASP A C 1
ATOM 1397 O O . ASP A 1 189 ? -2.111 -0.000 21.849 1.00 84.81 189 ASP A O 1
ATOM 1401 N N . MET A 1 190 ? -2.245 -0.337 19.627 1.00 79.12 190 MET A N 1
ATOM 1402 C CA . MET A 1 190 ? -1.065 -1.200 19.604 1.00 79.12 190 MET A CA 1
ATOM 1403 C C . MET A 1 190 ? 0.207 -0.362 19.817 1.00 79.12 190 MET A C 1
ATOM 1405 O O . MET A 1 190 ? 1.080 -0.700 20.616 1.00 79.12 190 MET A O 1
ATOM 1409 N N . GLU A 1 191 ? 0.191 0.850 19.271 1.00 78.62 191 GLU A N 1
ATOM 1410 C CA . GLU A 1 191 ? 1.241 1.852 19.374 1.00 78.62 191 GLU A CA 1
ATOM 1411 C C . GLU A 1 191 ? 1.207 2.662 20.689 1.00 78.62 191 GLU A C 1
ATOM 1413 O O . GLU A 1 191 ? 2.027 3.565 20.883 1.00 78.62 191 GLU A O 1
ATOM 1418 N N . ASP A 1 192 ? 0.282 2.349 21.607 1.00 79.69 192 ASP A N 1
ATOM 1419 C CA . ASP A 1 192 ? 0.044 3.070 22.867 1.00 79.69 192 ASP A CA 1
ATOM 1420 C C . ASP A 1 192 ? -0.156 4.599 22.680 1.00 79.69 192 ASP A C 1
ATOM 1422 O O . ASP A 1 192 ? 0.155 5.420 23.556 1.00 79.69 192 ASP A O 1
ATOM 1426 N N . SER A 1 193 ? -0.712 5.004 21.535 1.00 80.12 193 SER A N 1
ATOM 1427 C CA . SER A 1 193 ? -0.935 6.401 21.162 1.00 80.12 193 SER A CA 1
ATOM 1428 C C . SER A 1 193 ? -2.074 7.041 21.955 1.00 80.12 193 SER A C 1
ATOM 1430 O O . SER A 1 193 ? -2.987 6.392 22.468 1.00 80.12 193 SER A O 1
ATOM 1432 N N . ALA A 1 194 ? -2.057 8.373 22.048 1.00 87.44 194 ALA A N 1
ATOM 1433 C CA . ALA A 1 194 ? -3.201 9.116 22.561 1.00 87.44 194 ALA A CA 1
ATOM 1434 C C . ALA A 1 194 ? -4.337 9.117 21.530 1.00 87.44 194 ALA A C 1
ATOM 1436 O O . ALA A 1 194 ? -4.130 9.491 20.381 1.00 87.44 194 ALA A O 1
ATOM 1437 N N . LEU A 1 195 ? -5.548 8.779 21.968 1.00 91.25 195 LEU A N 1
ATOM 1438 C CA . LEU A 1 195 ? -6.705 8.608 21.093 1.00 91.25 195 LEU A CA 1
ATOM 1439 C C . LEU A 1 195 ? -7.734 9.727 21.272 1.00 91.25 195 LEU A C 1
ATOM 1441 O O . LEU A 1 195 ? -7.876 10.312 22.350 1.00 91.25 195 LEU A O 1
ATOM 1445 N N . GLU A 1 196 ? -8.486 10.016 20.216 1.00 93.50 196 GLU A N 1
ATOM 1446 C CA . GLU A 1 196 ? -9.732 10.770 20.271 1.00 93.50 196 GLU A CA 1
ATOM 1447 C C . GLU A 1 196 ? -10.904 9.801 20.431 1.00 93.50 196 GLU A C 1
ATOM 1449 O O . GLU A 1 196 ? -11.091 8.917 19.605 1.00 93.50 196 GLU A O 1
ATOM 1454 N N . VAL A 1 197 ? -11.716 9.971 21.478 1.00 94.94 197 VAL A N 1
ATOM 1455 C CA . VAL A 1 197 ? -12.899 9.134 21.730 1.00 94.94 197 VAL A CA 1
ATOM 1456 C C . VAL A 1 197 ? -14.169 9.958 21.601 1.00 94.94 197 VAL A C 1
ATOM 1458 O O . VAL A 1 197 ? -14.325 10.993 22.251 1.00 94.94 197 VAL A O 1
ATOM 1461 N N . GLY A 1 198 ? -15.130 9.475 20.825 1.00 93.88 198 GLY A N 1
ATOM 1462 C CA . GLY A 1 198 ? -16.418 10.136 20.672 1.00 93.88 198 GLY A CA 1
ATOM 1463 C C . GLY A 1 198 ? -17.594 9.181 20.754 1.00 93.88 198 GLY A C 1
ATOM 1464 O O . GLY A 1 198 ? -17.477 7.968 20.596 1.00 93.88 198 GLY A O 1
ATOM 1465 N N . LEU A 1 199 ? -18.764 9.765 20.992 1.00 95.62 199 LEU A N 1
ATOM 1466 C CA . LEU A 1 199 ? -20.035 9.061 21.022 1.00 95.62 199 LEU A CA 1
ATOM 1467 C C . LEU A 1 199 ? -20.999 9.745 20.048 1.00 95.62 199 LEU A C 1
ATOM 1469 O O . LEU A 1 199 ? -21.060 10.974 19.957 1.00 95.62 199 LEU A O 1
ATOM 1473 N N . GLU A 1 200 ? -21.755 8.947 19.309 1.00 95.31 200 GLU A N 1
ATOM 1474 C CA . GLU A 1 200 ? -22.828 9.436 18.450 1.00 95.31 200 GLU A CA 1
ATOM 1475 C C . GLU A 1 200 ? -24.059 8.537 18.527 1.00 95.31 200 GLU A C 1
ATOM 1477 O O . GLU A 1 200 ? -23.980 7.345 18.834 1.00 95.31 200 GLU A O 1
ATOM 1482 N N . VAL A 1 201 ? -25.210 9.131 18.236 1.00 94.75 201 VAL A N 1
ATOM 1483 C CA . VAL A 1 201 ? -26.486 8.432 18.130 1.00 94.75 201 VAL A CA 1
ATOM 1484 C C . VAL A 1 201 ? -26.736 8.089 16.669 1.00 94.75 201 VAL A C 1
ATOM 1486 O O . VAL A 1 201 ? -26.698 8.971 15.814 1.00 94.75 201 VAL A O 1
ATOM 1489 N N . LEU A 1 202 ? -27.042 6.826 16.393 1.00 91.88 202 LEU A N 1
ATOM 1490 C CA . LEU A 1 202 ? -27.527 6.335 15.108 1.00 91.88 202 LEU A CA 1
ATOM 1491 C C . LEU A 1 202 ? -29.037 6.099 15.209 1.00 91.88 202 LEU A C 1
ATOM 1493 O O . LEU A 1 202 ? -29.490 5.311 16.046 1.00 91.88 202 LEU A O 1
ATOM 1497 N N . TYR A 1 203 ? -29.815 6.749 14.350 1.00 86.38 203 TYR A N 1
ATOM 1498 C CA . TYR A 1 203 ? -31.274 6.605 14.299 1.00 86.38 203 TYR A CA 1
ATOM 1499 C C . TYR A 1 203 ? -31.741 6.211 12.890 1.00 86.38 203 TYR A C 1
ATOM 1501 O O . TYR A 1 203 ? -30.909 5.881 12.039 1.00 86.38 203 TYR A O 1
ATOM 1509 N N . SER A 1 204 ? -33.057 6.091 12.673 1.00 79.50 204 SER A N 1
ATOM 1510 C CA . SER A 1 204 ? -33.617 5.573 11.415 1.00 79.50 204 SER A CA 1
ATOM 1511 C C . SER A 1 204 ? -33.037 6.292 10.190 1.00 79.50 204 SER A C 1
ATOM 1513 O O . SER A 1 204 ? -32.698 7.472 10.248 1.00 79.50 204 SER A O 1
ATOM 1515 N N . ASP A 1 205 ? -32.890 5.546 9.095 1.00 70.56 205 ASP A N 1
ATOM 1516 C CA . ASP A 1 205 ? -32.367 6.018 7.803 1.00 70.56 205 ASP A CA 1
ATOM 1517 C C . ASP A 1 205 ? -30.868 6.371 7.778 1.00 70.56 205 ASP A C 1
ATOM 1519 O O . ASP A 1 205 ? -30.401 7.108 6.914 1.00 70.56 205 ASP A O 1
ATOM 1523 N N . GLY A 1 206 ? -30.082 5.819 8.711 1.00 73.88 206 GLY A N 1
ATOM 1524 C CA . GLY A 1 206 ? -28.621 5.985 8.728 1.00 73.88 206 GLY A CA 1
ATOM 1525 C C . GLY A 1 206 ? -28.165 7.378 9.165 1.00 73.88 206 GLY A C 1
ATOM 1526 O O . GLY A 1 206 ? -26.977 7.700 9.082 1.00 73.88 206 GLY A O 1
ATOM 1527 N N . LEU A 1 207 ? -29.097 8.200 9.650 1.00 86.19 207 LEU A N 1
ATOM 1528 C CA . LEU A 1 207 ? -28.791 9.503 10.203 1.00 86.19 207 LEU A CA 1
ATOM 1529 C C . LEU A 1 207 ? -28.037 9.362 11.526 1.00 86.19 207 LEU A C 1
ATOM 1531 O O . LEU A 1 207 ? -28.271 8.456 12.333 1.00 86.19 207 LEU A O 1
ATOM 1535 N N . ARG A 1 208 ? -27.123 10.307 11.736 1.00 92.50 208 ARG A N 1
ATOM 1536 C CA . ARG A 1 208 ? -26.262 10.374 12.913 1.00 92.50 208 ARG A CA 1
ATOM 1537 C C . ARG A 1 208 ? -26.417 11.711 13.616 1.00 92.50 208 ARG A C 1
ATOM 1539 O O . ARG A 1 208 ? -26.431 12.757 12.969 1.00 92.50 208 ARG A O 1
ATOM 1546 N N . TYR A 1 209 ? -26.497 11.675 14.938 1.00 94.19 209 TYR A N 1
ATOM 1547 C CA . TYR A 1 209 ? -26.386 12.849 15.793 1.00 94.19 209 TYR A CA 1
ATOM 1548 C C . TYR A 1 209 ? -25.075 12.756 16.571 1.00 94.19 209 TYR A C 1
ATOM 1550 O O . TYR A 1 209 ? -24.907 11.892 17.434 1.00 94.19 209 TYR A O 1
ATOM 1558 N N . ARG A 1 210 ? -24.116 13.619 16.222 1.00 92.88 210 ARG A N 1
ATOM 1559 C CA . ARG A 1 210 ? -22.836 13.716 16.927 1.00 92.88 210 ARG A CA 1
ATOM 1560 C C . ARG A 1 210 ? -23.057 14.478 18.226 1.00 92.88 210 ARG A C 1
ATOM 1562 O O . ARG A 1 210 ? -23.542 15.606 18.196 1.00 92.88 210 ARG A O 1
ATOM 1569 N N . ILE A 1 211 ? -22.670 13.871 19.341 1.00 94.00 211 ILE A N 1
ATOM 1570 C CA . ILE A 1 211 ? -22.875 14.477 20.651 1.00 94.00 211 ILE A CA 1
ATOM 1571 C C . ILE A 1 211 ? -21.879 15.636 20.831 1.00 94.00 211 ILE A C 1
ATOM 1573 O O . ILE A 1 211 ? -20.677 15.444 20.625 1.00 94.00 211 ILE A O 1
ATOM 1577 N N . PRO A 1 212 ? -22.345 16.840 21.207 1.00 90.81 212 PRO A N 1
ATOM 1578 C CA . PRO A 1 212 ? -21.471 17.976 21.469 1.00 90.81 212 PRO A CA 1
ATOM 1579 C C . PRO A 1 212 ? -20.460 17.694 22.596 1.00 90.81 212 PRO A C 1
ATOM 1581 O O . PRO A 1 212 ? -20.868 17.230 23.664 1.00 90.81 212 PRO A O 1
ATOM 1584 N N . PRO A 1 213 ? -19.170 18.055 22.439 1.00 87.75 213 PRO A N 1
ATOM 1585 C CA . PRO A 1 213 ? -18.152 17.812 23.464 1.00 87.75 213 PRO A CA 1
ATOM 1586 C C . PRO A 1 213 ? -18.499 18.319 24.877 1.00 87.75 213 PRO A C 1
ATOM 1588 O O . PRO A 1 213 ? -18.251 17.579 25.822 1.00 87.75 213 PRO A O 1
ATOM 1591 N N . PRO A 1 214 ? -19.132 19.499 25.078 1.00 92.44 214 PRO A N 1
ATOM 1592 C CA . PRO A 1 214 ? -19.503 19.968 26.423 1.00 92.44 214 PRO A CA 1
ATOM 1593 C C . PRO A 1 214 ? -20.504 19.069 27.173 1.00 92.44 214 PRO A C 1
ATOM 1595 O O . PRO A 1 214 ? -20.633 19.153 28.398 1.00 92.44 214 PRO A O 1
ATOM 1598 N N . LEU A 1 215 ? -21.238 18.224 26.445 1.00 94.12 215 LEU A N 1
ATOM 1599 C CA . LEU A 1 215 ? -22.214 17.283 26.999 1.00 94.12 215 LEU A CA 1
ATOM 1600 C C . LEU A 1 215 ? -21.604 15.906 27.288 1.00 94.12 215 LEU A C 1
ATOM 1602 O O . LEU A 1 215 ? -22.253 15.076 27.932 1.00 94.12 215 LEU A O 1
ATOM 1606 N N . LEU A 1 216 ? -20.360 15.685 26.855 1.00 95.44 216 LEU A N 1
ATOM 1607 C CA . LEU A 1 216 ? -19.557 14.516 27.174 1.00 95.44 216 LEU A CA 1
ATOM 1608 C C . LEU A 1 216 ? -18.618 14.810 28.349 1.00 95.44 216 LEU A C 1
ATOM 1610 O O . LEU A 1 216 ? -18.136 15.924 28.536 1.00 95.44 216 LEU A O 1
ATOM 1614 N N . SER A 1 217 ? -18.355 13.797 29.168 1.00 93.56 217 SER A N 1
ATOM 1615 C CA . SER A 1 217 ? -17.379 13.867 30.260 1.00 93.56 217 SER A CA 1
ATOM 1616 C C . SER A 1 217 ? -16.715 12.511 30.499 1.00 93.56 217 SER A C 1
ATOM 1618 O O . SER A 1 217 ? -17.227 11.478 30.067 1.00 93.56 217 SER A O 1
ATOM 1620 N N . GLY A 1 218 ? -15.588 12.507 31.215 1.00 94.25 218 GLY A N 1
ATOM 1621 C CA . GLY A 1 218 ? -14.770 11.310 31.423 1.00 94.25 218 GLY A CA 1
ATOM 1622 C C . GLY A 1 218 ? -13.753 11.127 30.298 1.00 94.25 218 GLY A C 1
ATOM 1623 O O . GLY A 1 218 ? -13.109 12.087 29.887 1.00 94.25 218 GLY A O 1
ATOM 1624 N N . ASN A 1 219 ? -13.608 9.900 29.809 1.00 96.88 219 ASN A N 1
ATOM 1625 C CA . ASN A 1 219 ? -12.716 9.527 28.715 1.00 96.88 219 ASN A CA 1
ATOM 1626 C C . ASN A 1 219 ? -13.360 9.828 27.351 1.00 96.88 219 ASN A C 1
ATOM 1628 O O . ASN A 1 219 ? -13.673 8.917 26.590 1.00 96.88 219 ASN A O 1
ATOM 1632 N N . ALA A 1 220 ? -13.599 11.113 27.085 1.00 93.06 220 ALA A N 1
ATOM 1633 C CA . ALA A 1 220 ? -14.177 11.629 25.848 1.00 93.06 220 ALA A CA 1
ATOM 1634 C C . ALA A 1 220 ? -13.317 12.765 25.277 1.00 93.06 220 ALA A C 1
ATOM 1636 O O . ALA A 1 220 ? -12.711 13.527 26.029 1.00 93.06 220 ALA A O 1
ATOM 1637 N N . GLY A 1 221 ? -13.326 12.917 23.956 1.00 89.88 221 GLY A N 1
ATOM 1638 C CA . GLY A 1 221 ? -12.467 13.844 23.229 1.00 89.88 221 GLY A CA 1
ATOM 1639 C C . GLY A 1 221 ? -11.038 13.323 23.110 1.00 89.88 221 GLY A C 1
ATOM 1640 O O . GLY A 1 221 ? -10.801 12.122 23.172 1.00 89.88 221 GLY A O 1
ATOM 1641 N N . TYR A 1 222 ? -10.094 14.242 22.930 1.00 89.06 222 TYR A N 1
ATOM 1642 C CA . TYR A 1 222 ? -8.662 13.969 22.846 1.00 89.06 222 TYR A CA 1
ATOM 1643 C C . TYR A 1 222 ? -7.918 14.806 23.901 1.00 89.06 222 TYR A C 1
ATOM 1645 O O . TYR A 1 222 ? -8.269 15.982 24.067 1.00 89.06 222 TYR A O 1
ATOM 1653 N N . PRO A 1 223 ? -6.869 14.282 24.565 1.00 91.06 223 PRO A N 1
ATOM 1654 C CA . PRO A 1 223 ? -6.324 12.924 24.453 1.00 91.06 223 PRO A CA 1
ATOM 1655 C C . PRO A 1 223 ? -6.952 11.936 25.451 1.00 91.06 223 PRO A C 1
ATOM 1657 O O . PRO A 1 223 ? -7.182 12.270 26.615 1.00 91.06 223 PRO A O 1
ATOM 1660 N N . VAL A 1 224 ? -7.149 10.687 25.030 1.00 89.56 224 VAL A N 1
ATOM 1661 C CA . VAL A 1 224 ? -7.514 9.555 25.892 1.00 89.56 224 VAL A CA 1
ATOM 1662 C C . VAL A 1 224 ? -6.475 8.453 25.718 1.00 89.56 224 VAL A C 1
ATOM 1664 O O . VAL A 1 224 ? -6.269 7.962 24.617 1.00 89.56 224 VAL A O 1
ATOM 1667 N N . LEU A 1 225 ? -5.822 8.056 26.811 1.00 90.94 225 LEU A N 1
ATOM 1668 C CA . LEU A 1 225 ? -4.832 6.975 26.779 1.00 90.94 225 LEU A CA 1
ATOM 1669 C C . LEU A 1 225 ? -5.510 5.594 26.767 1.00 90.94 225 LEU A C 1
ATOM 1671 O O . LEU A 1 225 ? -6.526 5.433 27.461 1.00 90.94 225 LEU A O 1
ATOM 1675 N N . PRO A 1 226 ? -4.928 4.581 26.102 1.00 92.44 226 PRO A N 1
ATOM 1676 C CA . PRO A 1 226 ? -5.352 3.187 26.206 1.00 92.44 226 PRO A CA 1
ATOM 1677 C C . PRO A 1 226 ? -5.446 2.706 27.656 1.00 92.44 226 PRO A C 1
ATOM 1679 O O . PRO A 1 226 ? -4.768 3.208 28.556 1.00 92.44 226 PRO A O 1
ATOM 1682 N N . GLY A 1 227 ? -6.351 1.772 27.925 1.00 91.62 227 GLY A N 1
ATOM 1683 C CA . GLY A 1 227 ? -6.514 1.147 29.229 1.00 91.62 227 GLY A CA 1
ATOM 1684 C C . GLY A 1 227 ? -7.743 0.248 29.325 1.00 91.62 227 GLY A C 1
ATOM 1685 O O . GLY A 1 227 ? -8.772 0.487 28.693 1.00 91.62 227 GLY A O 1
ATOM 1686 N N . ALA A 1 228 ? -7.652 -0.749 30.206 1.00 91.00 228 ALA A N 1
ATOM 1687 C CA . ALA A 1 228 ? -8.696 -1.753 30.424 1.00 91.00 228 ALA A CA 1
ATOM 1688 C C . ALA A 1 228 ? -9.981 -1.199 31.064 1.00 91.00 228 ALA A C 1
ATOM 1690 O O . ALA A 1 228 ? -10.994 -1.884 31.133 1.00 91.00 228 ALA A O 1
ATOM 1691 N N . THR A 1 229 ? -9.952 0.022 31.602 1.00 91.94 229 THR A N 1
ATOM 1692 C CA . THR A 1 229 ? -11.135 0.645 32.205 1.00 91.94 229 THR A CA 1
ATOM 1693 C C . THR A 1 229 ? -11.178 2.120 31.845 1.00 91.94 229 THR A C 1
ATOM 1695 O O . THR A 1 229 ? -10.406 2.945 32.353 1.00 91.94 229 THR A O 1
ATOM 1698 N N . ARG A 1 230 ? -12.088 2.439 30.930 1.00 96.31 230 ARG A N 1
ATOM 1699 C CA . ARG A 1 230 ? -12.429 3.784 30.486 1.00 96.31 230 ARG A CA 1
ATOM 1700 C C . ARG A 1 230 ? -13.922 3.993 30.632 1.00 96.31 230 ARG A C 1
ATOM 1702 O O . ARG A 1 230 ? -14.711 3.059 30.521 1.00 96.31 230 ARG A O 1
ATOM 1709 N N . GLN A 1 231 ? -14.292 5.234 30.907 1.00 96.62 231 GLN A N 1
ATOM 1710 C CA . GLN A 1 231 ? -15.670 5.610 31.147 1.00 96.62 231 GLN A CA 1
ATOM 1711 C C . GLN A 1 231 ? -15.970 6.941 30.468 1.00 96.62 231 GLN A C 1
ATOM 1713 O O . GLN A 1 231 ? -15.363 7.964 30.786 1.00 96.62 231 GLN A O 1
ATOM 1718 N N . LEU A 1 232 ? -16.971 6.941 29.596 1.00 97.00 232 LEU A N 1
ATOM 1719 C CA . LEU A 1 232 ? -17.544 8.132 28.980 1.00 97.00 232 LEU A CA 1
ATOM 1720 C C . LEU A 1 232 ? -18.967 8.327 29.505 1.00 97.00 232 LEU A C 1
ATOM 1722 O O . LEU A 1 232 ? -19.733 7.378 29.661 1.00 97.00 232 LEU A O 1
ATOM 1726 N N . ARG A 1 233 ? -19.333 9.574 29.798 1.00 97.50 233 ARG A N 1
ATOM 1727 C CA . ARG A 1 233 ? -20.682 9.952 30.229 1.00 97.50 233 ARG A CA 1
ATOM 1728 C C . ARG A 1 233 ? -21.261 11.000 29.301 1.00 97.50 233 ARG A C 1
ATOM 1730 O O . ARG A 1 233 ? -20.611 12.013 29.057 1.00 97.50 233 ARG A O 1
ATOM 1737 N N . TRP A 1 234 ? -22.492 10.779 28.862 1.00 97.88 234 TRP A N 1
ATOM 1738 C CA . TRP A 1 234 ? -23.286 11.719 28.086 1.00 97.88 234 TRP A CA 1
ATOM 1739 C C . TRP A 1 234 ? -24.503 12.174 28.889 1.00 97.88 234 TRP A C 1
ATOM 1741 O O . TRP A 1 234 ? -25.347 11.365 29.274 1.00 97.88 234 TRP A O 1
ATOM 1751 N N . ARG A 1 235 ? -24.607 13.484 29.117 1.00 96.50 235 ARG A N 1
ATOM 1752 C CA . ARG A 1 235 ? -25.750 14.120 29.788 1.00 96.50 235 ARG A CA 1
ATOM 1753 C C . ARG A 1 235 ? -26.884 14.398 28.801 1.00 96.50 235 ARG A C 1
ATOM 1755 O O . ARG A 1 235 ? -27.162 15.550 28.482 1.00 96.50 235 ARG A O 1
ATOM 1762 N N . TYR A 1 236 ? -27.519 13.344 28.290 1.00 95.06 236 TYR A N 1
ATOM 1763 C CA . TYR A 1 236 ? -28.538 13.479 27.243 1.00 95.06 236 TYR A CA 1
ATOM 1764 C C . TYR A 1 236 ? -29.786 14.257 27.693 1.00 95.06 236 TYR A C 1
ATOM 1766 O O . TYR A 1 236 ? -30.432 14.889 26.862 1.00 95.06 236 TYR A O 1
ATOM 1774 N N . GLY A 1 237 ? -30.107 14.274 28.993 1.00 94.19 237 GLY A N 1
ATOM 1775 C CA . GLY A 1 237 ? -31.198 15.087 29.547 1.00 94.19 237 GLY A CA 1
ATOM 1776 C C . GLY A 1 237 ? -30.974 16.602 29.420 1.00 94.19 237 GLY A C 1
ATOM 1777 O O . GLY A 1 237 ? -31.933 17.367 29.384 1.00 94.19 237 GLY A O 1
ATOM 1778 N N . GLU A 1 238 ? -29.717 17.042 29.287 1.00 95.69 238 GLU A N 1
ATOM 1779 C CA . GLU A 1 238 ? -29.334 18.440 29.029 1.00 95.69 238 GLU A CA 1
ATOM 1780 C C . GLU A 1 238 ? -29.139 18.718 27.520 1.00 95.69 238 GLU A C 1
ATOM 1782 O O . GLU A 1 238 ? -28.940 19.862 27.102 1.00 95.69 238 GLU A O 1
ATOM 1787 N N . ASP A 1 239 ? -29.206 17.683 26.677 1.00 95.94 239 ASP A N 1
ATOM 1788 C CA . ASP A 1 239 ? -28.940 17.754 25.244 1.00 95.94 239 ASP A CA 1
ATOM 1789 C C . ASP A 1 239 ? -30.193 18.176 24.464 1.00 95.94 239 ASP A C 1
ATOM 1791 O O . ASP A 1 239 ? -30.898 17.372 23.851 1.00 95.94 239 ASP A O 1
ATOM 1795 N N . ALA A 1 240 ? -30.485 19.478 24.474 1.00 95.19 240 ALA A N 1
ATOM 1796 C CA . ALA A 1 240 ? -31.653 20.032 23.785 1.00 95.19 240 ALA A CA 1
ATOM 1797 C C . ALA A 1 240 ? -31.683 19.720 22.275 1.00 95.19 240 ALA A C 1
ATOM 1799 O O . ALA A 1 240 ? -32.761 19.699 21.680 1.00 95.19 240 ALA A O 1
ATOM 1800 N N . GLY A 1 241 ? -30.523 19.506 21.641 1.00 94.12 241 GLY A N 1
ATOM 1801 C CA . GLY A 1 241 ? -30.439 19.115 20.234 1.00 94.12 241 GLY A CA 1
ATOM 1802 C C . GLY A 1 241 ? -30.935 17.688 20.022 1.00 94.12 241 GLY A C 1
ATOM 1803 O O . GLY A 1 241 ? -31.795 17.463 19.172 1.00 94.12 241 GLY A O 1
ATOM 1804 N N . PHE A 1 242 ? -30.464 16.758 20.851 1.00 94.56 242 PHE A N 1
ATOM 1805 C CA . PHE A 1 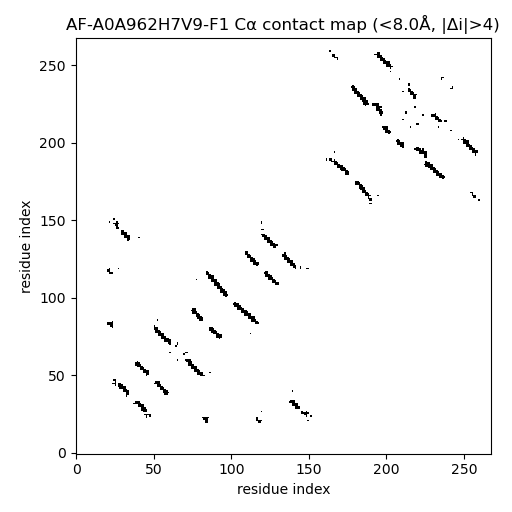242 ? -30.916 15.371 20.851 1.00 94.56 242 PHE A CA 1
ATOM 1806 C C . PHE A 1 242 ? -32.400 15.243 21.218 1.00 94.56 242 PHE A C 1
ATOM 1808 O O . PHE A 1 242 ? -33.152 14.578 20.508 1.00 94.56 242 PHE A O 1
ATOM 1815 N N . LEU A 1 243 ? -32.858 15.922 22.274 1.00 94.00 243 LEU A N 1
ATOM 1816 C CA . LEU A 1 243 ? -34.246 15.823 22.746 1.00 94.00 243 LEU A CA 1
ATOM 1817 C C . LEU A 1 243 ? -35.272 16.277 21.695 1.00 94.00 243 LEU A C 1
ATOM 1819 O O . LEU A 1 243 ? -36.370 15.727 21.621 1.00 94.00 243 LEU A O 1
ATOM 1823 N N . ARG A 1 244 ? -34.916 17.240 20.833 1.00 94.88 244 ARG A N 1
ATOM 1824 C CA . ARG A 1 244 ? -35.771 17.688 19.717 1.00 94.88 244 ARG A CA 1
ATOM 1825 C C . ARG A 1 244 ? -35.978 16.629 18.640 1.00 94.88 244 ARG A C 1
ATOM 1827 O O . ARG A 1 244 ? -36.929 16.753 17.875 1.00 94.88 244 ARG A O 1
ATOM 1834 N N . LEU A 1 245 ? -35.120 15.609 18.571 1.00 91.25 245 LEU A N 1
ATOM 1835 C CA . LEU A 1 245 ? -35.287 14.505 17.627 1.00 91.25 245 LEU A CA 1
ATOM 1836 C C . LEU A 1 245 ? -36.491 13.622 17.989 1.00 91.25 245 LEU A C 1
ATOM 1838 O O . LEU A 1 245 ? -36.974 12.891 17.131 1.00 91.25 245 LEU A O 1
ATOM 1842 N N . GLY A 1 246 ? -36.982 13.683 19.237 1.00 91.19 246 GLY A N 1
ATOM 1843 C CA . GLY A 1 246 ? -38.191 12.969 19.660 1.00 91.19 246 GLY A CA 1
ATOM 1844 C C . GLY A 1 246 ? -38.090 11.447 19.523 1.00 91.19 246 GLY A C 1
ATOM 1845 O O . GLY A 1 246 ? -39.096 10.779 19.291 1.00 91.19 246 GLY A O 1
ATOM 1846 N N . LEU A 1 247 ? -36.875 10.900 19.615 1.00 88.81 247 LEU A N 1
ATOM 1847 C CA . LEU A 1 247 ? -36.611 9.484 19.383 1.00 88.81 247 LEU A CA 1
ATOM 1848 C C . LEU A 1 247 ? -37.116 8.642 20.556 1.00 88.81 247 LEU A C 1
ATOM 1850 O O . LEU A 1 247 ? -36.750 8.877 21.705 1.00 88.81 247 LEU A O 1
ATOM 1854 N N . SER A 1 248 ? -37.912 7.619 20.254 1.00 84.88 248 SER A N 1
ATOM 1855 C CA . SER A 1 248 ? -38.335 6.598 21.222 1.00 84.88 248 SER A CA 1
ATOM 1856 C C . SER A 1 248 ? -37.349 5.431 21.329 1.00 84.88 248 SER A C 1
ATOM 1858 O O . SER A 1 248 ? -37.361 4.703 22.317 1.00 84.88 248 SER A O 1
ATOM 1860 N N . ALA A 1 249 ? -36.498 5.251 20.317 1.00 86.44 249 ALA A N 1
ATOM 1861 C CA . ALA A 1 249 ? -35.431 4.262 20.282 1.00 86.44 249 ALA A CA 1
ATOM 1862 C C . ALA A 1 249 ? -34.291 4.751 19.382 1.00 86.44 249 ALA A C 1
ATOM 1864 O O . ALA A 1 249 ? -34.520 5.410 18.366 1.00 86.44 249 ALA A O 1
ATOM 1865 N N . PHE A 1 250 ? -33.060 4.409 19.745 1.00 90.69 250 PHE A N 1
ATOM 1866 C CA . PHE A 1 250 ? -31.862 4.749 18.987 1.00 90.69 250 PHE A CA 1
ATOM 1867 C C . PHE A 1 250 ? -30.728 3.775 19.311 1.00 90.69 250 PHE A C 1
ATOM 1869 O O . PHE A 1 250 ? -30.786 3.034 20.292 1.00 90.69 250 PHE A O 1
ATOM 1876 N N . ARG A 1 251 ? -29.686 3.769 18.479 1.00 91.25 251 ARG A N 1
ATOM 1877 C CA . ARG A 1 251 ? -28.442 3.040 18.741 1.00 91.25 251 ARG A CA 1
ATOM 1878 C C . ARG A 1 251 ? -27.337 4.024 19.085 1.00 91.25 251 ARG A C 1
ATOM 1880 O O . ARG A 1 251 ? -27.327 5.145 18.590 1.00 91.25 251 ARG A O 1
ATOM 1887 N N . LEU A 1 252 ? -26.393 3.590 19.905 1.00 93.31 252 LEU A N 1
ATOM 1888 C CA . LEU A 1 252 ? -25.186 4.350 20.204 1.00 93.31 252 LEU A CA 1
ATOM 1889 C C . LEU A 1 252 ? -24.006 3.758 19.444 1.00 93.31 252 LEU A C 1
ATOM 1891 O O . LEU A 1 252 ? -23.860 2.537 19.381 1.00 93.31 252 LEU A O 1
ATOM 1895 N N . ARG A 1 253 ? -23.157 4.626 18.898 1.00 93.44 253 ARG A N 1
ATOM 1896 C CA . ARG A 1 253 ? -21.846 4.260 18.366 1.00 93.44 253 ARG A CA 1
ATOM 1897 C C . ARG A 1 253 ? -20.774 5.003 19.147 1.00 93.44 253 ARG A C 1
ATOM 1899 O O . ARG A 1 253 ? -20.661 6.224 19.043 1.00 93.44 253 ARG A O 1
ATOM 1906 N N . LEU A 1 254 ? -19.994 4.249 19.911 1.00 95.00 254 LEU A N 1
ATOM 1907 C CA . LEU A 1 254 ? -18.713 4.697 20.442 1.00 95.00 254 LEU A CA 1
ATOM 1908 C C . LEU A 1 254 ? -17.660 4.524 19.341 1.00 95.00 254 LEU A C 1
ATOM 1910 O O . LEU A 1 254 ? -17.688 3.523 18.625 1.00 95.00 254 LEU A O 1
ATOM 1914 N N . TRP A 1 255 ? -16.768 5.494 19.182 1.00 93.88 255 TRP A N 1
ATOM 1915 C CA . TRP A 1 255 ? -15.659 5.420 18.235 1.00 93.88 255 TRP A CA 1
ATOM 1916 C C . TRP A 1 255 ? -14.380 5.964 18.870 1.00 93.88 255 TRP A C 1
ATOM 1918 O O . TRP A 1 255 ? -14.445 6.808 19.768 1.00 93.88 255 TRP A O 1
ATOM 1928 N N . ALA A 1 256 ? -13.245 5.459 18.398 1.00 94.00 256 ALA A N 1
ATOM 1929 C CA . ALA A 1 256 ? -11.909 5.911 18.751 1.00 94.00 256 ALA A CA 1
ATOM 1930 C C . ALA A 1 256 ? -11.106 6.141 17.462 1.00 94.00 256 ALA A C 1
ATOM 1932 O O . ALA A 1 256 ? -11.350 5.454 16.470 1.00 94.00 256 ALA A O 1
ATOM 1933 N N . ASP A 1 257 ? -10.207 7.118 17.474 1.00 87.94 257 ASP A N 1
ATOM 1934 C CA . ASP A 1 257 ? -9.355 7.500 16.343 1.00 87.94 257 ASP A CA 1
ATOM 1935 C C . ASP A 1 257 ? -7.983 7.931 16.889 1.00 87.94 257 ASP A C 1
ATOM 1937 O O . ASP A 1 257 ? -7.915 8.706 17.844 1.00 87.94 257 ASP A O 1
ATOM 1941 N N . ASP A 1 258 ? -6.902 7.417 16.317 1.00 83.31 258 ASP A N 1
ATOM 1942 C CA . ASP A 1 258 ? -5.511 7.764 16.650 1.00 83.31 258 ASP A CA 1
ATOM 1943 C C . ASP A 1 258 ? -5.059 9.084 15.990 1.00 83.31 258 ASP A C 1
ATOM 1945 O O . ASP A 1 258 ? -3.961 9.582 16.245 1.00 83.31 258 ASP A O 1
ATOM 1949 N N . ARG A 1 259 ? -5.940 9.699 15.185 1.00 81.31 259 ARG A N 1
ATOM 1950 C CA . ARG A 1 259 ? -5.699 10.902 14.379 1.00 81.31 259 ARG A CA 1
ATOM 1951 C C . ARG A 1 259 ? -4.570 10.734 13.371 1.00 81.31 259 ARG A C 1
ATOM 1953 O O . ARG A 1 259 ? -3.979 11.732 12.942 1.00 81.31 259 ARG A O 1
ATOM 1960 N N . PHE A 1 260 ? -4.280 9.505 12.968 1.00 70.75 260 PHE A N 1
ATOM 1961 C CA . PHE A 1 260 ? -3.275 9.257 11.961 1.00 70.75 260 PHE A CA 1
ATOM 1962 C C . PHE A 1 260 ? -3.664 9.919 10.636 1.00 70.75 260 PHE A C 1
ATOM 1964 O O . PHE A 1 260 ? -4.716 9.660 10.049 1.00 70.75 260 PHE A O 1
ATOM 1971 N N . ALA A 1 261 ? -2.791 10.795 10.144 1.00 59.81 261 ALA A N 1
ATOM 1972 C CA . ALA A 1 261 ? -2.927 11.420 8.839 1.00 59.81 261 ALA A CA 1
ATOM 1973 C C . ALA A 1 261 ? -1.890 10.811 7.891 1.00 59.81 261 ALA A C 1
ATOM 1975 O O . ALA A 1 261 ? -0.696 11.075 8.023 1.00 59.81 261 ALA A O 1
ATOM 1976 N N . SER A 1 262 ? -2.335 10.022 6.908 1.00 54.22 262 SER A N 1
ATOM 1977 C CA . SER A 1 262 ? -1.442 9.535 5.854 1.00 54.22 262 SER A CA 1
ATOM 1978 C C . SER A 1 262 ? -1.021 10.703 4.955 1.00 54.22 262 SER A C 1
ATOM 1980 O O . SER A 1 262 ? -1.854 11.268 4.239 1.00 54.22 262 SER A O 1
ATOM 1982 N N . THR A 1 263 ? 0.259 11.063 4.931 1.00 47.50 263 THR A N 1
ATOM 1983 C CA . THR A 1 263 ? 0.785 12.093 4.024 1.00 47.50 263 THR A CA 1
ATOM 1984 C C . THR A 1 263 ? 1.080 11.503 2.640 1.00 47.50 263 THR A C 1
ATOM 1986 O O . THR A 1 263 ? 2.215 11.452 2.187 1.00 47.50 263 THR A O 1
ATOM 1989 N N . LEU A 1 264 ? 0.033 11.100 1.908 1.00 45.25 264 LEU A N 1
ATOM 1990 C CA . LEU A 1 264 ? 0.133 10.734 0.479 1.00 45.25 264 LEU A CA 1
ATOM 1991 C C . LEU A 1 264 ? 0.603 11.907 -0.415 1.00 45.25 264 LEU A C 1
ATOM 1993 O O . LEU A 1 264 ? 0.919 11.710 -1.583 1.00 45.25 264 LEU A O 1
ATOM 1997 N N . GLN A 1 265 ? 0.646 13.131 0.121 1.00 38.00 265 GLN A N 1
ATOM 1998 C CA . GLN A 1 265 ? 1.023 14.352 -0.596 1.00 38.00 265 GLN A CA 1
ATOM 1999 C C . GLN A 1 265 ? 2.532 14.545 -0.813 1.00 38.00 265 GLN A C 1
ATOM 2001 O O . GLN A 1 265 ? 2.900 15.468 -1.528 1.00 38.00 265 GLN A O 1
ATOM 2006 N N . GLU A 1 266 ? 3.395 13.693 -0.255 1.00 42.31 266 GLU A N 1
ATOM 2007 C CA . GLU A 1 266 ? 4.848 13.751 -0.504 1.00 42.31 266 GLU A CA 1
ATOM 2008 C C . GLU A 1 266 ? 5.301 12.873 -1.691 1.00 42.31 266 GLU A C 1
ATOM 2010 O O . GLU A 1 266 ? 6.495 12.752 -1.944 1.00 42.31 266 GLU A O 1
ATOM 2015 N N . ILE A 1 267 ? 4.362 12.253 -2.422 1.00 46.59 267 ILE A N 1
ATOM 2016 C CA . ILE A 1 267 ? 4.645 11.252 -3.474 1.00 46.59 267 ILE A CA 1
ATOM 2017 C C . ILE A 1 267 ? 4.492 11.809 -4.911 1.00 46.59 267 ILE A C 1
ATOM 2019 O O . ILE A 1 267 ? 4.726 11.081 -5.874 1.00 46.59 267 ILE A O 1
ATOM 2023 N N . VAL A 1 268 ? 4.151 13.093 -5.096 1.00 38.91 268 VAL A N 1
ATOM 2024 C CA . VAL A 1 268 ? 4.106 13.735 -6.432 1.00 38.91 268 VAL A CA 1
ATOM 2025 C C . VAL A 1 268 ? 5.263 14.704 -6.620 1.00 38.91 268 VAL A C 1
ATOM 2027 O O . VAL A 1 268 ? 5.423 15.585 -5.748 1.00 38.91 268 VAL A O 1
#

Radius of gyration: 29.31 Å; Cα contacts (8 Å, |Δi|>4): 511; chains: 1; bounding box: 92×50×77 Å